Protein AF-A0A2V8HI02-F1 (afdb_monomer)

Secondary structure (DSSP, 8-state):
--BEEEEEEPSS-BTTSEEEEEEEEPSP--EEEEE-SSS-EEEEE-SSSSEEEEEE-SS-EEEEEEEEEESS-B-EEEEEEEEBPSSSTTTGGGTTT-SS----PPPEEEEEEE--STT-EEEEEEE---SS--EEEEEEEBTTS-EEEEEPEEEEE-SSEEEEE--TT--SB-SEEEEEEEE-TT-PBPPPEEEEE-PPEEEEEPPGGG-EEEE----SSEEEETTEE-TT-------TT----------SSSEEEEEEE-TT--S-EEEEEEEE-----TT-EEEEEEEEEEEEEB-EEEEEE---TT-SS-EEEEEEEE-TTEEEEEEEEEEEEEETT----

Foldseek 3Di:
DFEFDEKDWDPDAAAQDKIKIWIATHDDFQWKWKDFQQPDIDIDGDRDPRDIDIDHHNDFAKGKMKIATDDPYGYIYIDIHGYHYPDDPVVVCVVPVPPDDPPLPFWAFPDKAWDQEAQIKIKTFTAQLDADDFWKWKQFAFLVRHTDTFIWDWPDDDRTMTITTGHNPDARGAFDWIWMWTQHPVRRIYDTDIDTHHFDKDKDWAALVQKPDKDWDDFALFKDKRPDGDPVSVPPVPPVPDDDDRPHPHAPANIKMKGDHEQPDDFKTKDKMKIWHHQFDQFKWFADKAWDDWDKDQKDKDDQPWDDGRHRITMGMIIIMAGYGIMIITHMTGMMMGGHNHDRD

Solvent-accessible surface area (backbone atoms only — not comparable to full-atom values): 18293 Å² total; per-residue (Å²): 126,28,27,35,69,41,41,48,64,50,78,85,38,36,26,77,38,77,28,46,37,38,40,34,45,42,65,58,30,45,26,39,37,37,33,62,51,74,89,50,71,51,75,43,82,40,84,49,51,69,39,74,48,76,48,63,45,88,61,56,46,82,26,56,31,38,39,33,35,29,85,71,17,36,47,66,20,64,38,79,46,67,29,36,74,52,88,51,82,70,60,59,44,74,80,41,90,49,81,61,82,78,70,81,58,66,24,37,69,75,48,74,56,62,48,48,29,58,58,22,50,29,37,43,31,37,40,57,45,44,75,59,75,53,50,41,35,32,56,40,46,32,74,90,64,48,82,42,76,41,66,40,47,73,82,42,71,40,41,41,40,33,34,35,31,35,52,73,80,69,56,26,29,50,68,38,83,32,33,40,33,44,33,28,76,84,67,47,54,26,54,75,41,82,43,68,37,45,49,44,72,38,77,49,67,50,57,41,90,56,43,44,78,66,44,67,38,73,58,50,65,43,44,36,34,57,90,49,62,60,77,82,60,69,57,69,74,78,50,97,83,59,88,74,74,81,80,78,64,78,58,86,33,29,46,28,38,40,39,30,23,49,76,82,46,88,63,71,29,58,44,51,31,35,42,27,48,53,70,40,28,76,74,22,21,34,58,49,78,42,81,75,47,79,48,63,43,84,28,48,78,52,66,74,38,64,79,55,74,69,30,41,54,47,50,36,33,37,36,43,33,23,29,53,58,14,30,31,38,38,26,27,33,41,28,32,33,25,26,26,77,47,64,48,107

Nearest PDB structures (foldseek):
  8cka-assembly1_A  TM=2.546E-01  e=2.990E-05  Deinococcus radiodurans R1 = ATCC 13939 = DSM 20539
  3wdh-assembly1_A  TM=2.590E-01  e=3.925E-02  Anoxybacillus sp. LM18-11
  3wdi-assembly1_A  TM=2.485E-01  e=4.123E-02  Anoxybacillus sp. LM18-11
  8vvo-assembly1_I  TM=3.145E-01  e=1.059E+00  Homo sapiens
  8vvm-assembly1_I  TM=2.715E-01  e=2.108E+00  Homo sapiens

Structure (mmCIF, N/CA/C/O backbone):
data_AF-A0A2V8HI02-F1
#
_entry.id   AF-A0A2V8HI02-F1
#
loop_
_atom_site.group_PDB
_atom_site.id
_atom_site.type_symbol
_atom_site.label_atom_id
_atom_site.label_alt_id
_atom_site.label_comp_id
_atom_site.label_asym_id
_atom_site.label_entity_id
_atom_site.label_seq_id
_atom_site.pdbx_PDB_ins_code
_atom_site.Cartn_x
_atom_site.Cartn_y
_atom_site.Cartn_z
_atom_site.occupancy
_atom_site.B_iso_or_equiv
_atom_site.auth_seq_id
_atom_site.auth_comp_id
_atom_site.auth_asym_id
_atom_site.auth_atom_id
_atom_site.pdbx_PDB_model_num
ATOM 1 N N . MET A 1 1 ? -27.429 19.431 76.995 1.00 62.25 1 MET A N 1
ATOM 2 C CA . MET A 1 1 ? -28.331 20.543 76.621 1.00 62.25 1 MET A CA 1
ATOM 3 C C . MET A 1 1 ? -29.191 20.014 75.466 1.00 62.25 1 MET A C 1
ATOM 5 O O . MET A 1 1 ? -29.088 18.817 75.202 1.00 62.25 1 MET A O 1
ATOM 9 N N . PRO A 1 2 ? -30.114 20.761 74.834 1.00 74.62 2 PRO A N 1
ATOM 10 C CA . PRO A 1 2 ? -30.686 20.311 73.567 1.00 74.62 2 PRO A CA 1
ATOM 11 C C . PRO A 1 2 ? -29.555 20.235 72.542 1.00 74.62 2 PRO A C 1
ATOM 13 O O . PRO A 1 2 ? -28.988 21.261 72.178 1.00 74.62 2 PRO A O 1
ATOM 16 N N . ASP A 1 3 ? -29.174 19.026 72.144 1.00 90.69 3 ASP A N 1
ATOM 17 C CA . ASP A 1 3 ? -27.967 18.808 71.353 1.00 90.69 3 ASP A CA 1
ATOM 18 C C . ASP A 1 3 ? -28.282 17.928 70.139 1.00 90.69 3 ASP A C 1
ATOM 20 O O . ASP A 1 3 ? -29.047 16.964 70.241 1.00 90.69 3 ASP A O 1
ATOM 24 N N . VAL A 1 4 ? -27.687 18.253 68.989 1.00 95.38 4 VAL A N 1
ATOM 25 C CA . VAL A 1 4 ? -27.593 17.351 67.835 1.00 95.38 4 VAL A CA 1
ATOM 26 C C . VAL A 1 4 ? -26.639 16.219 68.205 1.00 95.38 4 VAL A C 1
ATOM 28 O O . VAL A 1 4 ? -25.479 16.466 68.536 1.00 95.38 4 VAL A O 1
ATOM 31 N N . THR A 1 5 ? -27.124 14.979 68.151 1.00 96.81 5 THR A N 1
ATOM 32 C CA . THR A 1 5 ? -26.379 13.790 68.596 1.00 96.81 5 THR A CA 1
ATOM 33 C C . THR A 1 5 ? -25.994 12.850 67.462 1.00 96.81 5 THR A C 1
ATOM 35 O O . THR A 1 5 ? -24.998 12.143 67.592 1.00 96.81 5 THR A O 1
ATOM 38 N N . ALA A 1 6 ? -26.736 12.831 66.349 1.00 96.19 6 ALA A N 1
ATOM 39 C CA . ALA A 1 6 ? -26.364 12.030 65.185 1.00 96.19 6 ALA A CA 1
ATOM 40 C C . ALA A 1 6 ? -26.877 12.617 63.864 1.00 96.19 6 ALA A C 1
ATOM 42 O O . ALA A 1 6 ? -27.861 13.357 63.819 1.00 96.19 6 ALA A O 1
ATOM 43 N N . ILE A 1 7 ? -26.210 12.232 62.777 1.00 97.88 7 ILE A N 1
ATOM 44 C CA . ILE A 1 7 ? -26.661 12.401 61.395 1.00 97.88 7 ILE A CA 1
ATOM 45 C C . ILE A 1 7 ? -26.549 11.048 60.686 1.00 97.88 7 ILE A C 1
ATOM 47 O O . ILE A 1 7 ? -25.581 10.312 60.873 1.00 97.88 7 ILE A O 1
ATOM 51 N N . SER A 1 8 ? -27.552 10.705 59.886 1.00 96.44 8 SER A N 1
ATOM 52 C CA . SER A 1 8 ? -27.613 9.463 59.112 1.00 96.44 8 SER A CA 1
ATOM 53 C C . SER A 1 8 ? -28.166 9.727 57.714 1.00 96.44 8 SER A C 1
ATOM 55 O O . SER A 1 8 ? -28.813 10.748 57.486 1.00 96.44 8 SER A O 1
ATOM 57 N N . VAL A 1 9 ? -27.899 8.818 56.777 1.00 96.81 9 VAL A N 1
ATOM 58 C CA . VAL A 1 9 ? -28.391 8.891 55.395 1.00 96.81 9 VAL A CA 1
ATOM 59 C C . VAL A 1 9 ? -29.040 7.563 55.035 1.00 96.81 9 VAL A C 1
ATOM 61 O O . VAL A 1 9 ? -28.484 6.510 55.349 1.00 96.81 9 VAL A O 1
ATOM 64 N N . SER A 1 10 ? -30.196 7.594 54.373 1.00 92.69 10 SER A N 1
ATOM 65 C CA . SER A 1 10 ? -30.827 6.392 53.829 1.00 92.69 10 SER A CA 1
ATOM 66 C C . SER A 1 10 ? -29.905 5.746 52.796 1.00 92.69 10 SER A C 1
ATOM 68 O O . SER A 1 10 ? -29.517 6.395 51.826 1.00 92.69 10 SER A O 1
ATOM 70 N N . THR A 1 11 ? -29.565 4.476 52.980 1.00 84.25 11 THR A N 1
ATOM 71 C CA . THR A 1 11 ? -28.753 3.707 52.032 1.00 84.25 11 THR A CA 1
ATOM 72 C C . THR A 1 11 ? -29.633 2.745 51.221 1.00 84.25 11 THR A C 1
ATOM 74 O O . THR A 1 11 ? -30.643 2.269 51.743 1.00 84.25 11 THR A O 1
ATOM 77 N N . PRO A 1 12 ? -29.279 2.434 49.957 1.00 87.38 12 PRO A N 1
ATOM 78 C CA . PRO A 1 12 ? -28.108 2.904 49.206 1.00 87.38 12 PRO A CA 1
ATOM 79 C C . PRO A 1 12 ? -28.250 4.346 48.684 1.00 87.38 12 PRO A C 1
ATOM 81 O O . PRO A 1 12 ? -29.349 4.805 48.396 1.00 87.38 12 PRO A O 1
ATOM 84 N N . VAL A 1 13 ? -27.119 5.042 48.510 1.00 91.00 13 VAL A N 1
ATOM 85 C CA . VAL A 1 13 ? -27.063 6.383 47.897 1.00 91.00 13 VAL A CA 1
ATOM 86 C C . VAL A 1 13 ? -26.420 6.284 46.522 1.00 91.00 13 VAL A C 1
ATOM 88 O O . VAL A 1 13 ? -25.329 5.730 46.387 1.00 91.00 13 VAL A O 1
ATOM 91 N N . THR A 1 14 ? -27.084 6.822 45.500 1.00 90.00 14 THR A N 1
ATOM 92 C CA . THR A 1 14 ? -26.621 6.776 44.105 1.00 90.00 14 THR A CA 1
ATOM 93 C C . THR A 1 14 ? -26.626 8.177 43.492 1.00 90.00 14 THR A C 1
ATOM 95 O O . THR A 1 14 ? -27.440 9.018 43.871 1.00 90.00 14 THR A O 1
ATOM 98 N N . VAL A 1 15 ? -25.696 8.450 42.573 1.00 88.69 15 VAL A N 1
ATOM 99 C CA . VAL A 1 15 ? -25.610 9.745 41.880 1.00 88.69 15 VAL A CA 1
ATOM 100 C C . VAL A 1 15 ? -26.927 10.045 41.166 1.00 88.69 15 VAL A C 1
ATOM 102 O O . VAL A 1 15 ? -27.493 9.172 40.508 1.00 88.69 15 VAL A O 1
ATOM 105 N N . ASN A 1 16 ? -27.378 11.296 41.267 1.00 87.50 16 ASN A N 1
ATOM 106 C CA . ASN A 1 16 ? -28.615 11.803 40.668 1.00 87.50 16 ASN A CA 1
ATOM 107 C C . ASN A 1 16 ? -29.905 11.122 41.169 1.00 87.50 16 ASN A C 1
ATOM 109 O O . ASN A 1 16 ? -30.940 11.233 40.515 1.00 87.50 16 ASN A O 1
ATOM 113 N N . GLN A 1 17 ? -29.866 10.447 42.323 1.00 89.00 17 GLN A N 1
ATOM 114 C CA . GLN A 1 17 ? -31.057 9.969 43.028 1.00 89.00 17 GLN A CA 1
ATOM 115 C C . GLN A 1 17 ? -31.154 10.620 44.414 1.00 89.00 17 GLN A C 1
ATOM 117 O O . GLN A 1 17 ? -30.132 10.753 45.096 1.00 89.00 17 GLN A O 1
ATOM 122 N N . PRO A 1 18 ? -32.359 11.020 44.853 1.00 93.75 18 PRO A N 1
ATOM 123 C CA . PRO A 1 18 ? -32.540 11.603 46.173 1.00 93.75 18 PRO A CA 1
ATOM 124 C C . PRO A 1 18 ? -32.327 10.548 47.266 1.00 93.75 18 PRO A C 1
ATOM 126 O O . PRO A 1 18 ? -32.878 9.451 47.189 1.00 93.75 18 PRO A O 1
ATOM 129 N N . ALA A 1 19 ? -31.578 10.897 48.312 1.00 95.62 19 ALA A N 1
ATOM 130 C CA . ALA A 1 19 ? -31.512 10.134 49.557 1.00 95.62 19 ALA A CA 1
ATOM 131 C C . ALA A 1 19 ? -31.911 11.013 50.747 1.00 95.62 19 ALA A C 1
ATOM 133 O O . ALA A 1 19 ? -31.675 12.223 50.755 1.00 95.62 19 ALA A O 1
ATOM 134 N N . THR A 1 20 ? -32.515 10.403 51.760 1.00 97.88 20 THR A N 1
ATOM 135 C CA . THR A 1 20 ? -32.986 11.096 52.957 1.00 97.88 20 THR A CA 1
ATOM 136 C C . THR A 1 20 ? -31.864 11.195 53.984 1.00 97.88 20 THR A C 1
ATOM 138 O O . THR A 1 20 ? -31.347 10.183 54.452 1.00 97.88 20 THR A O 1
ATOM 141 N N . VAL A 1 21 ? -31.505 12.420 54.356 1.00 97.94 21 VAL A N 1
ATOM 142 C CA . VAL A 1 21 ? -30.585 12.743 55.449 1.00 97.94 21 VAL A CA 1
ATOM 143 C C . VAL A 1 21 ? -31.401 13.046 56.697 1.00 97.94 21 VAL A C 1
ATOM 145 O O . VAL A 1 21 ? -32.255 13.928 56.665 1.00 97.94 21 VAL A O 1
ATOM 148 N N . THR A 1 22 ? -31.132 12.340 57.794 1.00 98.12 22 THR A N 1
ATOM 149 C CA . THR A 1 22 ? -31.847 12.484 59.068 1.00 98.12 22 THR A CA 1
ATOM 150 C C . THR A 1 22 ? -30.893 12.917 60.170 1.00 98.12 22 THR A C 1
ATOM 152 O O . THR A 1 22 ? -29.907 12.234 60.451 1.00 98.12 22 THR A O 1
ATOM 155 N N . VAL A 1 23 ? -31.222 14.029 60.820 1.00 98.00 23 VAL A N 1
ATOM 156 C CA . VAL A 1 23 ? -30.525 14.571 61.986 1.00 98.00 23 VAL A CA 1
ATOM 157 C C . VAL A 1 23 ? -31.335 14.245 63.234 1.00 98.00 23 VAL A C 1
ATOM 159 O O . VAL A 1 23 ? -32.531 14.530 63.298 1.00 98.00 23 VAL A O 1
ATOM 162 N N . THR A 1 24 ? -30.690 13.657 64.236 1.00 98.06 24 THR A N 1
ATOM 163 C CA . THR A 1 24 ? -31.306 13.296 65.518 1.00 98.06 24 THR A CA 1
ATOM 164 C C . THR A 1 24 ? -30.660 14.071 66.660 1.00 98.06 24 THR A C 1
ATOM 166 O O . THR A 1 24 ? -29.474 14.398 66.615 1.00 98.06 24 THR A O 1
ATOM 169 N N . GLY A 1 25 ? -31.431 14.336 67.708 1.00 95.75 25 GLY A N 1
ATOM 170 C CA . GLY A 1 25 ? -30.971 15.056 68.889 1.00 95.75 25 GLY A CA 1
ATOM 171 C C . GLY A 1 25 ? -32.104 15.292 69.878 1.00 95.75 25 GLY A C 1
ATOM 172 O O . GLY A 1 25 ? -33.172 14.691 69.757 1.00 95.75 25 GLY A O 1
ATOM 173 N N . ALA A 1 26 ? -31.869 16.168 70.850 1.00 95.00 26 ALA A N 1
ATOM 174 C CA . ALA A 1 26 ? -32.858 16.546 71.857 1.00 95.00 26 ALA A CA 1
ATOM 175 C C . ALA A 1 26 ? -33.508 17.902 71.531 1.00 95.00 26 ALA A C 1
ATOM 177 O O . ALA A 1 26 ? -32.838 18.837 71.100 1.00 95.00 26 ALA A O 1
ATOM 178 N N . ASN A 1 27 ? -34.817 18.011 71.770 1.00 91.31 27 ASN A N 1
ATOM 179 C CA . ASN A 1 27 ? -35.571 19.258 71.621 1.00 91.31 27 ASN A CA 1
ATOM 180 C C . ASN A 1 27 ? -35.448 20.153 72.868 1.00 91.31 27 ASN A C 1
ATOM 182 O O . ASN A 1 27 ? -35.259 19.629 73.968 1.00 91.31 27 ASN A O 1
ATOM 186 N N . PRO A 1 28 ? -35.618 21.484 72.734 1.00 93.50 28 PRO A N 1
ATOM 187 C CA . PRO A 1 28 ? -35.915 22.225 71.501 1.00 93.50 28 PRO A CA 1
ATOM 188 C C . PRO A 1 28 ? -34.662 22.559 70.672 1.00 93.50 28 PRO A C 1
ATOM 190 O O . PRO A 1 28 ? -33.613 22.865 71.226 1.00 93.50 28 PRO A O 1
ATOM 193 N N . CYS A 1 29 ? -34.787 22.550 69.344 1.00 94.62 29 CYS A N 1
ATOM 194 C CA . CYS A 1 29 ? -33.726 22.949 68.417 1.00 94.62 29 CYS A CA 1
ATOM 195 C C . CYS A 1 29 ? -34.341 23.809 67.310 1.00 94.62 29 CYS A C 1
ATOM 197 O O . CYS A 1 29 ? -35.325 23.393 66.707 1.00 94.62 29 CYS A O 1
ATOM 199 N N . GLY A 1 30 ? -33.821 25.022 67.109 1.00 95.25 30 GLY A N 1
ATOM 200 C CA . GLY A 1 30 ? -34.422 26.025 66.222 1.00 95.25 30 GLY A CA 1
ATOM 201 C C . GLY A 1 30 ? -33.892 25.992 64.789 1.00 95.25 30 GLY A C 1
ATOM 202 O O . GLY A 1 30 ? -34.585 26.412 63.861 1.00 95.25 30 GLY A O 1
ATOM 203 N N . ALA A 1 31 ? -32.670 25.499 64.586 1.00 97.25 31 ALA A N 1
ATOM 204 C CA . ALA A 1 31 ? -32.093 25.319 63.261 1.00 97.25 31 ALA A CA 1
ATOM 205 C C . ALA A 1 31 ? -30.982 24.263 63.264 1.00 97.25 31 ALA A C 1
ATOM 207 O O . ALA A 1 31 ? -30.325 24.031 64.278 1.00 97.25 31 ALA A O 1
ATOM 208 N N . VAL A 1 32 ? -30.731 23.665 62.100 1.00 98.06 32 VAL A N 1
ATOM 209 C CA . VAL A 1 32 ? -29.576 22.790 61.862 1.00 98.06 32 VAL A CA 1
ATOM 210 C C . VAL A 1 32 ? -28.885 23.209 60.571 1.00 98.06 32 VAL A C 1
ATOM 212 O O . VAL A 1 32 ? -29.536 23.377 59.541 1.00 98.06 32 VAL A O 1
ATOM 215 N N . ARG A 1 33 ? -27.559 23.352 60.612 1.00 98.25 33 ARG A N 1
ATOM 216 C CA . ARG A 1 33 ? -26.710 23.542 59.428 1.00 98.25 33 ARG A CA 1
ATOM 217 C C . ARG A 1 33 ? -26.114 22.205 59.008 1.00 98.25 33 ARG A C 1
ATOM 219 O O . ARG A 1 33 ? -25.420 21.584 59.806 1.00 98.25 33 ARG A O 1
ATOM 226 N N . ILE A 1 34 ? -26.374 21.778 57.775 1.00 98.44 34 ILE A N 1
ATOM 227 C CA . ILE A 1 34 ? -25.887 20.517 57.206 1.00 98.44 34 ILE A CA 1
ATOM 228 C C . ILE A 1 34 ? -24.907 20.825 56.073 1.00 98.44 34 ILE A C 1
ATOM 230 O O . ILE A 1 34 ? -25.261 21.521 55.124 1.00 98.44 34 ILE A O 1
ATOM 234 N N . ASP A 1 35 ? -23.687 20.306 56.180 1.00 98.19 35 ASP A N 1
ATOM 235 C CA . ASP A 1 35 ? -22.726 20.171 55.082 1.00 98.19 35 ASP A CA 1
ATOM 236 C C . ASP A 1 35 ? -22.877 18.770 54.480 1.00 98.19 35 ASP A C 1
ATOM 238 O O . ASP A 1 35 ? -22.752 17.774 55.200 1.00 98.19 35 ASP A O 1
ATOM 242 N N . PHE A 1 36 ? -23.185 18.689 53.183 1.00 97.88 36 PHE A N 1
ATOM 243 C CA . PHE A 1 36 ? -23.439 17.426 52.483 1.00 97.88 36 PHE A CA 1
ATOM 244 C C . PHE A 1 36 ? -22.170 16.766 51.910 1.00 97.88 36 PHE A C 1
ATOM 246 O O . PHE A 1 36 ? -22.246 15.685 51.313 1.00 97.88 36 PHE A O 1
ATOM 253 N N . GLY A 1 37 ? -20.997 17.388 52.087 1.00 96.31 37 GLY A N 1
ATOM 254 C CA . GLY A 1 37 ? -19.707 16.874 51.620 1.00 96.31 37 GLY A CA 1
ATOM 255 C C . GLY A 1 37 ? -19.473 17.020 50.111 1.00 96.31 37 GLY A C 1
ATOM 256 O O . GLY A 1 37 ? -18.524 16.449 49.571 1.00 96.31 37 GLY A O 1
ATOM 257 N N . ASP A 1 38 ? -20.332 17.761 49.409 1.00 96.00 38 ASP A N 1
ATOM 258 C CA . ASP A 1 38 ? -20.294 18.008 47.960 1.00 96.00 38 ASP A CA 1
ATOM 259 C C . ASP A 1 38 ? -20.294 19.505 47.611 1.00 96.00 38 ASP A C 1
ATOM 261 O O . ASP A 1 38 ? -20.781 19.911 46.557 1.00 96.00 38 ASP A O 1
ATOM 265 N N . ALA A 1 39 ? -19.713 20.312 48.503 1.00 94.81 39 ALA A N 1
ATOM 266 C CA . ALA A 1 39 ? -19.700 21.775 48.472 1.00 94.81 39 ALA A CA 1
ATOM 267 C C . ALA A 1 39 ? -21.070 22.443 48.696 1.00 94.81 39 ALA A C 1
ATOM 269 O O . ALA A 1 39 ? -21.141 23.674 48.696 1.00 94.81 39 ALA A O 1
ATOM 270 N N . GLN A 1 40 ? -22.139 21.679 48.952 1.00 94.69 40 GLN A N 1
ATOM 271 C CA . GLN A 1 40 ? -23.402 22.240 49.425 1.00 94.69 40 GLN A CA 1
ATOM 272 C C . GLN A 1 40 ? -23.466 22.259 50.952 1.00 94.69 40 GLN A C 1
ATOM 274 O O . GLN A 1 40 ? -23.341 21.230 51.617 1.00 94.69 40 GLN A O 1
ATOM 279 N N . VAL A 1 41 ? -23.719 23.449 51.501 1.00 97.88 41 VAL A N 1
ATOM 280 C CA . VAL A 1 41 ? -23.940 23.656 52.934 1.00 97.88 41 VAL A CA 1
ATOM 281 C C . VAL A 1 41 ? -25.191 24.497 53.132 1.00 97.88 41 VAL A C 1
ATOM 283 O O . VAL A 1 41 ? -25.259 25.627 52.650 1.00 97.88 41 VAL A O 1
ATOM 286 N N . ILE A 1 42 ? -26.185 23.951 53.832 1.00 97.88 42 ILE A N 1
ATOM 287 C CA . ILE A 1 42 ? -27.524 24.543 53.938 1.00 97.88 42 ILE A CA 1
ATOM 288 C C . ILE A 1 42 ? -27.954 24.598 55.406 1.00 97.88 42 ILE A C 1
ATOM 290 O O . ILE A 1 42 ? -27.772 23.636 56.151 1.00 97.88 42 ILE A O 1
ATOM 294 N N . THR A 1 43 ? -28.542 25.721 55.825 1.00 98.06 43 THR A N 1
ATOM 295 C CA . THR A 1 43 ? -29.154 25.876 57.152 1.00 98.06 43 THR A CA 1
ATOM 296 C C . THR A 1 43 ? -30.666 25.753 57.043 1.00 98.06 43 THR A C 1
ATOM 298 O O . THR A 1 43 ? -31.302 26.529 56.332 1.00 98.06 43 THR A O 1
ATOM 301 N N . PHE A 1 44 ? -31.239 24.806 57.778 1.00 97.62 44 PHE A N 1
ATOM 302 C CA . PHE A 1 44 ? -32.674 24.562 57.825 1.00 97.62 44 PHE A CA 1
ATOM 303 C C . PHE A 1 44 ? -33.254 25.089 59.139 1.00 97.62 44 PHE A C 1
ATOM 305 O O . PHE A 1 44 ? -32.780 24.679 60.203 1.00 97.62 44 PHE A O 1
ATOM 312 N N . PRO A 1 45 ? -34.275 25.964 59.106 1.00 97.19 45 PRO A N 1
ATOM 313 C CA . PRO A 1 45 ? -35.086 26.225 60.286 1.00 97.19 45 PRO A CA 1
ATOM 314 C C . PRO A 1 45 ? -35.915 24.975 60.598 1.00 97.19 45 PRO A C 1
ATOM 316 O O . PRO A 1 45 ? -36.551 24.410 59.706 1.00 97.19 45 PRO A O 1
ATOM 319 N N . ILE A 1 46 ? -35.905 24.537 61.855 1.00 96.62 46 ILE A N 1
ATOM 320 C CA . ILE A 1 46 ? -36.626 23.336 62.290 1.00 96.62 46 ILE A CA 1
ATOM 321 C C . ILE A 1 46 ? -37.418 23.632 63.563 1.00 96.62 46 ILE A C 1
ATOM 323 O O . ILE A 1 46 ? -37.064 24.513 64.339 1.00 96.62 46 ILE A O 1
ATOM 327 N N . SER A 1 47 ? -38.513 22.905 63.769 1.00 93.88 47 SER A N 1
ATOM 328 C CA . SER A 1 47 ? -39.337 23.008 64.981 1.00 93.88 47 SER A CA 1
ATOM 329 C C . SER A 1 47 ? -39.137 21.834 65.939 1.00 93.88 47 SER A C 1
ATOM 331 O O . SER A 1 47 ? -39.515 21.927 67.106 1.00 93.88 47 SER A O 1
ATOM 333 N N . GLN A 1 48 ? -38.553 20.734 65.455 1.00 94.94 48 GLN A N 1
ATOM 334 C CA . GLN A 1 48 ? -38.284 19.531 66.234 1.00 94.94 48 GLN A CA 1
ATOM 335 C C . GLN A 1 48 ? -37.209 18.651 65.583 1.00 94.94 48 GLN A C 1
ATOM 337 O O . GLN A 1 48 ? -37.065 18.621 64.361 1.00 94.94 48 GLN A O 1
ATOM 342 N N . LEU A 1 49 ? -36.501 17.897 66.421 1.00 95.06 49 LEU A N 1
ATOM 343 C CA . LEU A 1 49 ? -35.712 16.723 66.072 1.00 95.06 49 LEU A CA 1
ATOM 344 C C . LEU A 1 49 ? -36.496 15.443 66.435 1.00 95.06 49 LEU A C 1
ATOM 346 O O . LEU A 1 49 ? -37.200 15.444 67.452 1.00 95.06 49 LEU A O 1
ATOM 350 N N . PRO A 1 50 ? -36.365 14.354 65.652 1.00 97.00 50 PRO A N 1
ATOM 351 C CA . PRO A 1 50 ? -35.526 14.234 64.457 1.00 97.00 50 PRO A CA 1
ATOM 352 C C . PRO A 1 50 ? -36.051 15.045 63.260 1.00 97.00 50 PRO A C 1
ATOM 354 O O . PRO A 1 50 ? -37.256 15.182 63.069 1.00 97.00 50 PRO A O 1
ATOM 357 N N . PHE A 1 51 ? -35.126 15.574 62.459 1.00 97.50 51 PHE A N 1
ATOM 358 C CA . PHE A 1 51 ? -35.401 16.327 61.233 1.00 97.50 51 PHE A CA 1
ATOM 359 C C . PHE A 1 51 ? -34.839 15.574 60.027 1.00 97.50 51 PHE A C 1
ATOM 361 O O . PHE A 1 51 ? -33.706 15.097 60.086 1.00 97.50 51 PHE A O 1
ATOM 368 N N . SER A 1 52 ? -35.597 15.507 58.932 1.00 97.56 52 SER A N 1
ATOM 369 C CA . SER A 1 52 ? -35.184 14.822 57.705 1.00 97.56 52 SER A CA 1
ATOM 370 C C . SER A 1 52 ? -35.306 15.723 56.480 1.00 97.56 52 SER A C 1
ATOM 372 O O . SER A 1 52 ? -36.280 16.460 56.337 1.00 97.56 52 SER A O 1
ATOM 374 N N . VAL A 1 53 ? -34.339 15.623 55.569 1.00 98.00 53 VAL A N 1
ATOM 375 C CA . VAL A 1 53 ? -34.314 16.343 54.289 1.00 98.00 53 VAL A CA 1
ATOM 376 C C . VAL A 1 53 ? -33.815 15.428 53.175 1.00 98.00 53 VAL A C 1
ATOM 378 O O . VAL A 1 53 ? -32.940 14.595 53.398 1.00 98.00 53 VAL A O 1
ATOM 381 N N . ASN A 1 54 ? -34.360 15.568 51.967 1.00 97.69 54 ASN A N 1
ATOM 382 C CA . ASN A 1 54 ? -33.847 14.857 50.798 1.00 97.69 54 ASN A CA 1
ATOM 383 C C . ASN A 1 54 ? -32.699 15.642 50.159 1.00 97.69 54 ASN A C 1
ATOM 385 O O . ASN A 1 54 ? -32.820 16.846 49.944 1.00 97.69 54 ASN A O 1
ATOM 389 N N . HIS A 1 55 ? -31.623 14.944 49.804 1.00 97.50 55 HIS A N 1
ATOM 390 C CA . HIS A 1 55 ? -30.469 15.500 49.101 1.00 97.50 55 HIS A CA 1
ATOM 391 C C . HIS A 1 55 ? -30.076 14.617 47.918 1.00 97.50 55 HIS A C 1
ATOM 393 O O . HIS A 1 55 ? -30.234 13.399 47.974 1.00 97.50 55 HIS A O 1
ATOM 399 N N . THR A 1 56 ? -29.575 15.224 46.842 1.00 95.94 56 THR A N 1
ATOM 400 C CA . THR A 1 56 ? -29.133 14.510 45.635 1.00 95.94 56 THR A CA 1
ATOM 401 C C . THR A 1 56 ? -27.688 14.873 45.325 1.00 95.94 56 THR A C 1
ATOM 403 O O . THR A 1 56 ? -27.388 16.027 45.034 1.00 95.94 56 THR A O 1
ATOM 406 N N . TRP A 1 57 ? -26.799 13.879 45.331 1.00 94.81 57 TRP A N 1
ATOM 407 C CA . TRP A 1 57 ? -25.390 14.075 44.986 1.00 94.81 57 TRP A CA 1
ATOM 408 C C . TRP A 1 57 ? -25.175 13.960 43.475 1.00 94.81 57 TRP A C 1
ATOM 410 O O . TRP A 1 57 ? -25.579 12.976 42.854 1.00 94.81 57 TRP A O 1
ATOM 420 N N . ALA A 1 58 ? -24.469 14.932 42.894 1.00 90.94 58 ALA A N 1
ATOM 421 C CA . ALA A 1 58 ? -24.120 14.937 41.469 1.00 90.94 58 ALA A CA 1
ATOM 422 C C . ALA A 1 58 ? -22.852 14.124 41.138 1.00 90.94 58 ALA A C 1
ATOM 424 O O . ALA A 1 58 ? -22.596 13.811 39.977 1.00 90.94 58 ALA A O 1
ATOM 425 N N . THR A 1 59 ? -22.032 13.788 42.141 1.00 88.75 59 THR A N 1
ATOM 426 C CA . THR A 1 59 ? -20.759 13.070 41.960 1.00 88.75 59 THR A CA 1
ATOM 427 C C . THR A 1 59 ? -20.654 11.870 42.891 1.00 88.75 59 THR A C 1
ATOM 429 O O . THR A 1 59 ? -21.079 11.929 44.045 1.00 88.75 59 THR A O 1
ATOM 432 N N . ALA A 1 60 ? -20.073 10.782 42.381 1.00 89.19 60 ALA A N 1
ATOM 433 C CA . ALA A 1 60 ? -19.823 9.569 43.151 1.00 89.19 60 ALA A CA 1
ATOM 434 C C . ALA A 1 60 ? -18.655 9.752 44.137 1.00 89.19 60 ALA A C 1
ATOM 436 O O . ALA A 1 60 ? -17.895 10.723 44.060 1.00 89.19 60 ALA A O 1
ATOM 437 N N . GLY A 1 61 ? -18.496 8.783 45.036 1.00 88.81 61 GLY A N 1
ATOM 438 C CA . GLY A 1 61 ? -17.384 8.690 45.976 1.00 88.81 61 GLY A CA 1
ATOM 439 C C . GLY A 1 61 ? -17.790 8.885 47.433 1.00 88.81 61 GLY A C 1
ATOM 440 O O . GLY A 1 61 ? -18.964 9.041 47.775 1.00 88.81 61 GLY A O 1
ATOM 441 N N . VAL A 1 62 ? -16.780 8.863 48.299 1.00 92.69 62 VAL A N 1
ATOM 442 C CA . VAL A 1 62 ? -16.939 9.022 49.746 1.00 92.69 62 VAL A CA 1
ATOM 443 C C . VAL A 1 62 ? -17.199 10.492 50.072 1.00 92.69 62 VAL A C 1
ATOM 445 O O . VAL A 1 62 ? -16.417 11.361 49.687 1.00 92.69 62 VAL A O 1
ATOM 448 N N . LYS A 1 63 ? -18.298 10.766 50.778 1.00 95.81 63 LYS A N 1
ATOM 449 C CA . LYS A 1 63 ? -18.698 12.098 51.245 1.00 95.81 63 LYS A CA 1
ATOM 450 C C . LYS A 1 63 ? -18.814 12.080 52.766 1.00 95.81 63 LYS A C 1
ATOM 452 O O . LYS A 1 63 ? -19.385 11.147 53.332 1.00 95.81 63 LYS A O 1
ATOM 457 N N . THR A 1 64 ? -18.299 13.116 53.416 1.00 97.56 64 THR A N 1
ATOM 458 C CA . THR A 1 64 ? -18.456 13.317 54.861 1.00 97.56 64 THR A CA 1
ATOM 459 C C . THR A 1 64 ? -19.553 14.341 55.084 1.00 97.56 64 THR A C 1
ATOM 461 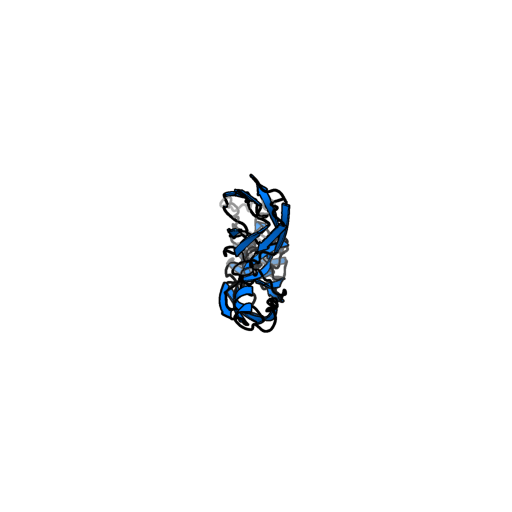O O . THR A 1 64 ? -19.391 15.500 54.717 1.00 97.56 64 THR A O 1
ATOM 464 N N . LEU A 1 65 ? -20.659 13.913 55.684 1.00 97.88 65 LEU A N 1
ATOM 465 C CA . LEU A 1 65 ? -21.745 14.801 56.072 1.00 97.88 65 LEU A CA 1
ATOM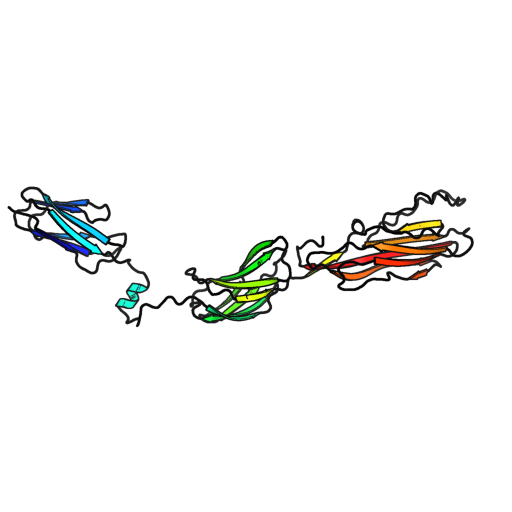 466 C C . LEU A 1 65 ? -21.503 15.302 57.485 1.00 97.88 65 LEU A C 1
ATOM 468 O O . LEU A 1 65 ? -21.107 14.521 58.350 1.00 97.88 65 LEU A O 1
ATOM 472 N N . THR A 1 66 ? -21.800 16.575 57.732 1.00 98.06 66 THR A N 1
ATOM 473 C CA . THR A 1 66 ? -21.707 17.176 59.067 1.00 98.06 66 THR A CA 1
ATOM 474 C C . THR A 1 66 ? -22.951 17.999 59.371 1.00 98.06 66 THR A C 1
ATOM 476 O O . THR A 1 66 ? -23.291 18.903 58.615 1.00 98.06 66 THR A O 1
ATOM 479 N N . ALA A 1 67 ? -23.614 17.710 60.489 1.00 98.06 67 ALA A N 1
ATOM 480 C CA . ALA A 1 67 ? -24.713 18.497 61.035 1.00 98.06 67 ALA A CA 1
ATOM 481 C C . ALA A 1 67 ? -24.250 19.284 62.265 1.00 98.06 67 ALA A C 1
ATOM 483 O O . ALA A 1 67 ? -23.638 18.718 63.170 1.00 98.06 67 ALA A O 1
ATOM 484 N N . LEU A 1 68 ? -24.587 20.571 62.315 1.00 97.88 68 LEU A N 1
ATOM 485 C CA . LEU A 1 68 ? -24.331 21.485 63.427 1.00 97.88 68 LEU A CA 1
ATOM 486 C C . LEU A 1 68 ? -25.663 22.043 63.945 1.00 97.88 68 LEU A C 1
ATOM 488 O O . LEU A 1 68 ? -26.414 22.650 63.177 1.00 97.88 68 LEU A O 1
ATOM 492 N N . GLY A 1 69 ? -25.943 21.857 65.238 1.00 96.75 69 GLY A N 1
ATOM 493 C CA . GLY A 1 69 ? -27.082 22.492 65.908 1.00 96.75 69 GLY A CA 1
ATOM 494 C C . GLY A 1 69 ? -26.907 24.011 65.992 1.00 96.75 69 GLY A C 1
ATOM 495 O O . GLY A 1 69 ? -25.803 24.497 66.240 1.00 96.75 69 GLY A O 1
ATOM 496 N N . MET A 1 70 ? -27.980 24.766 65.750 1.00 94.62 70 MET A N 1
ATOM 497 C CA . MET A 1 70 ? -27.989 26.231 65.780 1.00 94.62 70 MET A CA 1
ATOM 498 C C . MET A 1 70 ? -29.242 26.786 66.481 1.00 94.62 70 MET A C 1
ATOM 500 O O . MET A 1 70 ? -30.284 26.137 66.582 1.00 94.62 70 MET A O 1
ATOM 504 N N . GLY A 1 71 ? -29.163 28.039 66.937 1.00 89.62 71 GLY A N 1
ATOM 505 C CA . GLY A 1 71 ? -30.247 28.709 67.658 1.00 89.62 71 GLY A CA 1
ATOM 506 C C . GLY A 1 71 ? -30.192 28.407 69.154 1.00 89.62 71 GLY A C 1
ATOM 507 O O . GLY A 1 71 ? -29.326 28.927 69.849 1.00 89.62 71 GLY A O 1
ATOM 508 N N . ASN A 1 72 ? -31.119 27.586 69.649 1.00 92.88 72 ASN A N 1
ATOM 509 C CA . ASN A 1 72 ? -31.223 27.180 71.059 1.00 92.88 72 ASN A CA 1
ATOM 510 C C . ASN A 1 72 ? -30.727 25.747 71.342 1.00 92.88 72 ASN A C 1
ATOM 512 O O . ASN A 1 72 ? -30.900 25.256 72.457 1.00 92.88 72 ASN A O 1
ATOM 516 N N . CYS A 1 73 ? -30.118 25.097 70.351 1.00 93.56 73 CYS A N 1
ATOM 517 C CA . CYS A 1 73 ? -29.452 23.804 70.473 1.00 93.56 73 CYS A CA 1
ATOM 518 C C . CYS A 1 73 ? -27.979 23.918 70.058 1.00 93.56 73 CYS A C 1
ATOM 520 O O . CYS A 1 73 ? -27.610 24.818 69.299 1.00 93.56 73 CYS A O 1
ATOM 522 N N . ALA A 1 74 ? -27.147 23.000 70.546 1.00 94.81 74 ALA A N 1
ATOM 523 C CA . ALA A 1 74 ? -25.735 22.890 70.185 1.00 94.81 74 ALA A CA 1
ATOM 524 C C . ALA A 1 74 ? -25.422 21.484 69.634 1.00 94.81 74 ALA A C 1
ATOM 526 O O . ALA A 1 74 ? -26.319 20.742 69.235 1.00 94.81 74 ALA A O 1
ATOM 527 N N . GLY A 1 75 ? -24.141 21.121 69.571 1.00 95.94 75 GLY A N 1
ATOM 528 C CA . GLY A 1 75 ? -23.690 19.798 69.136 1.00 95.94 75 GLY A CA 1
ATOM 529 C C . GLY A 1 75 ? -23.329 19.718 67.653 1.00 95.94 75 GLY A C 1
ATOM 530 O O . GLY A 1 75 ? -23.833 20.459 66.807 1.00 95.94 75 GLY A O 1
ATOM 531 N N . THR A 1 76 ? -22.406 18.813 67.346 1.00 97.00 76 THR A N 1
ATOM 532 C CA . THR A 1 76 ? -21.955 18.511 65.986 1.00 97.00 76 THR A CA 1
ATOM 533 C C . THR A 1 76 ? -21.913 17.005 65.819 1.00 97.00 76 THR A C 1
ATOM 535 O O . THR A 1 76 ? -21.348 16.306 66.658 1.00 97.00 76 THR A O 1
ATOM 538 N N . ALA A 1 77 ? -22.496 16.510 64.734 1.00 97.56 77 ALA A N 1
ATOM 539 C CA . ALA A 1 77 ? -22.456 15.103 64.374 1.00 97.56 77 ALA A CA 1
ATOM 540 C C . ALA A 1 77 ? -22.001 14.958 62.926 1.00 97.56 77 ALA A C 1
ATOM 542 O O . ALA A 1 77 ? -22.409 15.743 62.069 1.00 97.56 77 ALA A O 1
ATOM 543 N N . SER A 1 78 ? -21.207 13.929 62.646 1.00 96.75 78 SER A N 1
ATOM 544 C CA . SER A 1 78 ? -20.758 13.622 61.290 1.00 96.75 78 SER A CA 1
ATOM 545 C C . SER A 1 78 ? -20.980 12.156 60.955 1.00 96.75 78 SER A C 1
ATOM 547 O O . SER A 1 78 ? -20.922 11.290 61.827 1.00 96.75 78 SER A O 1
ATOM 549 N N . THR A 1 79 ? -21.220 11.878 59.679 1.00 97.44 79 THR A N 1
ATOM 550 C CA . THR A 1 79 ? -21.288 10.518 59.141 1.00 97.44 79 THR A CA 1
ATOM 551 C C . THR A 1 79 ? -20.638 10.464 57.768 1.00 97.44 79 THR A C 1
ATOM 553 O O . THR A 1 79 ? -20.488 11.487 57.100 1.00 97.44 79 THR A O 1
ATOM 556 N N . VAL A 1 80 ? -20.239 9.271 57.344 1.00 94.38 80 VAL A N 1
ATOM 557 C CA . VAL A 1 80 ? -19.659 9.040 56.022 1.00 94.38 80 VAL A CA 1
ATOM 558 C C . VAL A 1 80 ? -20.671 8.290 55.172 1.00 94.38 80 VAL A C 1
ATOM 560 O O . VAL A 1 80 ? -21.214 7.271 55.593 1.00 94.38 80 VAL A O 1
ATOM 563 N N . VAL A 1 81 ? -20.893 8.772 53.953 1.00 94.06 81 VAL A N 1
ATOM 564 C CA . VAL A 1 81 ? -21.711 8.090 52.952 1.00 94.06 81 VAL A CA 1
ATOM 565 C C . VAL A 1 81 ? -20.878 7.801 51.712 1.00 94.06 81 VAL A C 1
ATOM 567 O O . VAL A 1 81 ? -20.075 8.623 51.275 1.00 94.06 81 VAL A O 1
ATOM 570 N N . ASN A 1 82 ? -21.058 6.614 51.137 1.00 92.25 82 ASN A N 1
ATOM 571 C CA . ASN A 1 82 ? -20.436 6.249 49.871 1.00 92.25 82 ASN A CA 1
ATOM 572 C C . ASN A 1 82 ? -21.468 6.363 48.742 1.00 92.25 82 ASN A C 1
ATOM 574 O O . ASN A 1 82 ? -22.322 5.484 48.591 1.00 92.25 82 ASN A O 1
ATOM 578 N N . VAL A 1 83 ? -21.395 7.447 47.966 1.00 91.81 83 VAL A N 1
ATOM 579 C CA . VAL A 1 83 ? -22.292 7.710 46.835 1.00 91.81 83 VAL A CA 1
ATOM 580 C C . VAL A 1 83 ? -21.859 6.851 45.651 1.00 91.81 83 VAL A C 1
ATOM 582 O O . VAL A 1 83 ? -20.778 7.042 45.092 1.00 91.81 83 VAL A O 1
ATOM 585 N N . GLN A 1 84 ? -22.705 5.909 45.246 1.00 87.00 84 GLN A N 1
ATOM 586 C CA . GLN A 1 84 ? -22.419 5.033 44.112 1.00 87.00 84 GLN A CA 1
ATOM 587 C C . GLN A 1 84 ? -22.660 5.764 42.780 1.00 87.00 84 GLN A C 1
ATOM 589 O O . GLN A 1 84 ? -23.596 6.561 42.691 1.00 87.00 84 GLN A O 1
ATOM 594 N N . PRO A 1 85 ? -21.876 5.501 41.722 1.00 81.31 85 PRO A N 1
ATOM 595 C CA . PRO A 1 85 ? -22.144 6.046 40.392 1.00 81.31 85 PRO A CA 1
ATOM 596 C C . PRO A 1 85 ? -23.532 5.611 39.889 1.00 81.31 85 PRO A C 1
ATOM 598 O O . PRO A 1 85 ? -23.890 4.439 39.970 1.00 81.31 85 PRO A O 1
ATOM 601 N N . GLY A 1 86 ? -24.320 6.560 39.383 1.00 67.12 86 GLY A N 1
ATOM 602 C CA . GLY A 1 86 ? -25.663 6.311 38.857 1.00 67.12 86 GLY A CA 1
ATOM 603 C C . GLY A 1 86 ? -25.609 5.823 37.409 1.00 67.12 86 GLY A C 1
ATOM 604 O O . GLY A 1 86 ? -24.926 6.425 36.584 1.00 67.12 86 GLY A O 1
ATOM 605 N N . GLY A 1 87 ? -26.326 4.741 37.090 1.00 59.88 87 GLY A N 1
ATOM 606 C CA . GLY A 1 87 ? -26.700 4.414 35.707 1.00 59.88 87 GLY A CA 1
ATOM 607 C C . GLY A 1 87 ? -25.600 3.931 34.749 1.00 59.88 87 GLY A C 1
ATOM 608 O O . GLY A 1 87 ? -25.760 4.064 33.539 1.00 59.88 87 GLY A O 1
ATOM 609 N N . GLY A 1 88 ? -24.512 3.334 35.238 1.00 50.44 88 GLY A N 1
ATOM 610 C CA . GLY A 1 88 ? -23.672 2.450 34.416 1.00 50.44 88 GLY A CA 1
ATOM 611 C C . GLY A 1 88 ? -24.234 1.024 34.408 1.00 50.44 88 GLY A C 1
ATOM 612 O O . GLY A 1 88 ? -24.929 0.639 35.345 1.00 50.44 88 GLY A O 1
ATOM 613 N N . LEU A 1 89 ? -23.897 0.213 33.398 1.00 52.59 89 LEU A N 1
ATOM 614 C CA . LEU A 1 89 ? -24.264 -1.215 33.250 1.00 52.59 89 LEU A CA 1
ATOM 615 C C . LEU A 1 89 ? -24.206 -2.066 34.544 1.00 52.59 89 LEU A C 1
ATOM 617 O O . LEU A 1 89 ? -24.875 -3.091 34.626 1.00 52.59 89 LEU A O 1
ATOM 621 N N . GLY A 1 90 ? -23.462 -1.641 35.570 1.00 48.44 90 GLY A N 1
ATOM 622 C CA . GLY A 1 90 ? -23.430 -2.273 36.891 1.00 48.44 90 GLY A CA 1
ATOM 623 C C . GLY A 1 90 ? -24.759 -2.275 37.662 1.00 48.44 90 GLY A C 1
ATOM 624 O O . GLY A 1 90 ? -24.952 -3.158 38.488 1.00 48.44 90 GLY A O 1
ATOM 625 N N . GLN A 1 91 ? -25.699 -1.360 37.389 1.00 51.69 91 GLN A N 1
ATOM 626 C CA . GLN A 1 91 ? -26.973 -1.294 38.128 1.00 51.69 91 GLN A CA 1
ATOM 627 C C . GLN A 1 91 ? -28.042 -2.257 37.576 1.00 51.69 91 GLN A C 1
ATOM 629 O O . GLN A 1 91 ? -28.909 -2.710 38.320 1.00 51.69 91 GLN A O 1
ATOM 634 N N . LEU A 1 92 ? -27.937 -2.659 36.302 1.00 52.22 92 LEU A N 1
ATOM 635 C CA . LEU A 1 92 ? -28.769 -3.729 35.728 1.00 52.22 92 LEU A CA 1
ATOM 636 C C . LEU A 1 92 ? -28.441 -5.099 36.340 1.00 52.22 92 LEU A C 1
ATOM 638 O O . LEU A 1 92 ? -29.325 -5.941 36.469 1.00 52.22 92 LEU A O 1
ATOM 642 N N . CYS A 1 93 ? -27.204 -5.284 36.803 1.00 49.91 93 CYS A N 1
ATOM 643 C CA . CYS A 1 93 ? -26.744 -6.518 37.435 1.00 49.91 93 CYS A CA 1
ATOM 644 C C . CYS A 1 93 ? -27.104 -6.663 38.919 1.00 49.91 93 CYS A C 1
ATOM 646 O O . CYS A 1 93 ? -26.767 -7.671 39.531 1.00 49.91 93 CYS A O 1
ATOM 648 N N . ALA A 1 94 ? -27.785 -5.671 39.500 1.00 46.06 94 ALA A N 1
ATOM 649 C CA . ALA A 1 94 ? -28.365 -5.779 40.837 1.00 46.06 94 ALA A CA 1
ATOM 650 C C . ALA A 1 94 ? -29.835 -6.244 40.813 1.00 46.06 94 ALA A C 1
ATOM 652 O O . ALA A 1 94 ? -30.333 -6.738 41.819 1.00 46.06 94 ALA A O 1
ATOM 653 N N . ILE A 1 95 ? -30.535 -6.075 39.683 1.00 51.03 95 ILE A N 1
ATOM 654 C CA . ILE A 1 95 ? -31.955 -6.448 39.512 1.00 51.03 95 ILE A CA 1
ATOM 655 C C . ILE A 1 95 ? -32.086 -7.762 38.728 1.00 51.03 95 ILE A C 1
ATOM 657 O O . ILE A 1 95 ? -33.010 -8.539 38.956 1.00 51.03 95 ILE A O 1
ATOM 661 N N . VAL A 1 96 ? -31.140 -8.031 37.830 1.00 47.16 96 VAL A N 1
ATOM 662 C CA . VAL A 1 96 ? -30.969 -9.312 37.147 1.00 47.16 96 VAL A CA 1
ATOM 663 C C . VAL A 1 96 ? -29.712 -9.941 37.730 1.00 47.16 96 VAL A C 1
ATOM 665 O O . VAL A 1 96 ? -28.686 -9.269 37.763 1.00 47.16 96 VAL A O 1
ATOM 668 N N . ASP A 1 97 ? -29.775 -11.190 38.196 1.00 42.94 97 ASP A N 1
ATOM 669 C CA . ASP A 1 97 ? -28.595 -11.971 38.590 1.00 42.94 97 ASP A CA 1
ATOM 670 C C . ASP A 1 97 ? -27.652 -12.123 37.380 1.00 42.94 97 ASP A C 1
ATOM 672 O O . ASP A 1 97 ? -27.708 -13.088 36.616 1.00 42.94 97 ASP A O 1
ATOM 676 N N . CYS A 1 98 ? -26.818 -11.108 37.148 1.00 46.47 98 CYS A N 1
ATOM 677 C CA . CYS A 1 98 ? -25.644 -11.219 36.305 1.00 46.47 98 CYS A CA 1
ATOM 678 C C . CYS A 1 98 ? -24.618 -11.990 37.132 1.00 46.47 98 CYS A C 1
ATOM 680 O O . CYS A 1 98 ? -23.814 -11.380 37.841 1.00 46.47 98 CYS A O 1
ATOM 682 N N . GLY A 1 99 ? -24.664 -13.320 37.084 1.00 40.53 99 GLY A N 1
ATOM 683 C CA . GLY A 1 99 ? -23.641 -14.154 37.704 1.00 40.53 99 GLY A CA 1
ATOM 684 C C . GLY A 1 99 ? -22.246 -13.614 37.377 1.00 40.53 99 GLY A C 1
ATOM 685 O O . GLY A 1 99 ? -21.875 -13.546 36.209 1.00 40.53 99 GLY A O 1
ATOM 686 N N . ALA A 1 100 ? -21.510 -13.216 38.420 1.00 43.62 100 ALA A N 1
ATOM 687 C CA . ALA A 1 100 ? -20.264 -12.451 38.363 1.00 43.62 100 ALA A CA 1
ATOM 688 C C . ALA A 1 100 ? -20.383 -11.107 37.610 1.00 43.62 100 ALA A C 1
ATOM 690 O O . ALA A 1 100 ? -20.942 -11.001 36.521 1.00 43.62 100 ALA A O 1
ATOM 691 N N . THR A 1 101 ? -19.778 -10.051 38.163 1.00 43.62 101 THR A N 1
ATOM 692 C CA . THR A 1 101 ? -19.433 -8.848 37.393 1.00 43.62 101 THR A CA 1
ATOM 693 C C . THR A 1 101 ? -18.878 -9.304 36.044 1.00 43.62 101 THR A C 1
ATOM 695 O O . THR A 1 101 ? -17.877 -10.026 36.060 1.00 43.62 101 THR A O 1
ATOM 698 N N . PRO A 1 102 ? -19.504 -8.971 34.893 1.00 47.66 102 PRO A N 1
ATOM 699 C CA . PRO A 1 102 ? -18.972 -9.384 33.611 1.00 47.66 102 PRO A CA 1
ATOM 700 C C . PRO A 1 102 ? -17.588 -8.765 33.524 1.00 47.66 102 PRO A C 1
ATOM 702 O O . PRO A 1 102 ? -17.438 -7.553 33.364 1.00 47.66 102 PRO A O 1
ATOM 705 N N . THR A 1 103 ? -16.563 -9.590 33.716 1.00 49.22 103 THR A N 1
ATOM 706 C CA . THR A 1 103 ? -15.194 -9.216 33.434 1.00 49.22 103 THR A CA 1
ATOM 707 C C . THR A 1 103 ? -15.237 -8.764 31.994 1.00 49.22 103 THR A C 1
ATOM 709 O O . THR A 1 103 ? -15.577 -9.552 31.106 1.00 49.22 103 THR A O 1
ATOM 712 N N . LEU A 1 104 ? -15.003 -7.465 31.786 1.00 59.53 104 LEU A N 1
ATOM 713 C CA . LEU A 1 104 ? -14.945 -6.851 30.471 1.00 59.53 104 LEU A CA 1
ATOM 714 C C . LEU A 1 104 ? -13.779 -7.529 29.755 1.00 59.53 104 LEU A C 1
ATOM 716 O O . LEU A 1 104 ? -12.622 -7.130 29.866 1.00 59.53 104 LEU A O 1
ATOM 720 N N . THR A 1 105 ? -14.070 -8.677 29.157 1.00 77.88 105 THR A N 1
ATOM 721 C CA . THR A 1 105 ? -13.040 -9.576 28.680 1.00 77.88 105 THR A CA 1
ATOM 722 C C . THR A 1 105 ? -12.524 -8.914 27.428 1.00 77.88 105 THR A C 1
ATOM 724 O O . THR A 1 105 ? -13.303 -8.676 26.503 1.00 77.88 105 THR A O 1
ATOM 727 N N . ALA A 1 106 ? -11.239 -8.563 27.430 1.00 88.00 106 ALA A N 1
ATOM 728 C CA . ALA A 1 106 ? -10.656 -7.810 26.336 1.00 88.00 106 ALA A CA 1
ATOM 729 C C . ALA A 1 106 ? -10.987 -8.488 24.992 1.00 88.00 106 ALA A C 1
ATOM 731 O O . ALA A 1 106 ? -10.986 -9.730 24.907 1.00 88.00 106 ALA A O 1
ATOM 732 N N . PRO A 1 107 ? -11.305 -7.700 23.949 1.00 95.62 107 PRO A N 1
ATOM 733 C CA . PRO A 1 107 ? -11.470 -8.244 22.611 1.00 95.62 107 PRO A CA 1
ATOM 734 C C . PRO A 1 107 ? -10.200 -9.009 22.228 1.00 95.62 107 PRO A C 1
ATOM 736 O O . PRO A 1 107 ? -9.093 -8.641 22.611 1.00 95.62 107 PRO A O 1
ATOM 739 N N . ARG A 1 108 ? -10.334 -10.108 21.489 1.00 97.19 108 ARG A N 1
ATOM 740 C CA . ARG A 1 108 ? -9.176 -10.928 21.111 1.00 97.19 108 ARG A CA 1
ATOM 741 C C . ARG A 1 108 ? -9.339 -11.465 19.705 1.00 97.19 108 ARG A C 1
ATOM 743 O O . ARG A 1 108 ? -10.303 -12.177 19.439 1.00 97.19 108 ARG A O 1
ATOM 750 N N . ILE A 1 109 ? -8.376 -11.176 18.840 1.00 98.44 109 ILE A N 1
ATOM 751 C CA . ILE A 1 109 ? -8.260 -11.781 17.515 1.00 98.44 109 ILE A CA 1
ATOM 752 C C . ILE A 1 109 ? -7.729 -13.207 17.691 1.00 98.44 109 ILE A C 1
ATOM 754 O O . ILE A 1 109 ? -6.750 -13.441 18.403 1.00 98.44 109 ILE A O 1
ATOM 758 N N . THR A 1 110 ? -8.392 -14.170 17.058 1.00 98.06 110 THR A N 1
ATOM 759 C CA . THR A 1 110 ? -7.998 -15.586 17.053 1.00 98.06 110 THR A CA 1
ATOM 760 C C . THR A 1 110 ? -7.544 -16.071 15.687 1.00 98.06 110 THR A C 1
ATOM 762 O O . THR A 1 110 ? -6.845 -17.076 15.628 1.00 98.06 110 THR A O 1
ATOM 765 N N . ALA A 1 111 ? -7.961 -15.400 14.613 1.00 97.75 111 ALA A N 1
ATOM 766 C CA . ALA A 1 111 ? -7.499 -15.655 13.256 1.00 97.75 111 ALA A CA 1
ATOM 767 C C . ALA A 1 111 ? -7.819 -14.461 12.350 1.00 97.75 111 ALA A C 1
ATOM 769 O O . ALA A 1 111 ? -8.764 -13.711 12.603 1.00 97.75 111 ALA A O 1
ATOM 770 N N . VAL A 1 112 ? -7.060 -14.325 11.267 1.00 98.00 112 VAL A N 1
ATOM 771 C CA . VAL A 1 112 ? -7.329 -13.381 10.178 1.00 98.00 112 VAL A CA 1
ATOM 772 C C . VAL A 1 112 ? -7.243 -14.150 8.867 1.00 98.00 112 VAL A C 1
ATOM 774 O O . VAL A 1 112 ? -6.247 -14.822 8.610 1.00 98.00 112 VAL A O 1
ATOM 777 N N . LEU A 1 113 ? -8.290 -14.051 8.052 1.00 96.38 113 LEU A N 1
ATOM 778 C CA . LEU A 1 113 ? -8.363 -14.619 6.708 1.00 96.38 113 LEU A CA 1
ATOM 779 C C . LEU A 1 113 ? -8.561 -13.455 5.742 1.00 96.38 113 LEU A C 1
ATOM 781 O O . LEU A 1 113 ? -9.676 -12.966 5.599 1.00 96.38 113 LEU A O 1
ATOM 785 N N . SER A 1 114 ? -7.485 -12.939 5.154 1.00 93.81 114 SER A N 1
ATOM 786 C CA . SER A 1 114 ? -7.535 -11.679 4.409 1.00 93.81 114 SER A CA 1
ATOM 787 C C . SER A 1 114 ? -6.518 -11.646 3.279 1.00 93.81 114 SER A C 1
ATOM 789 O O . SER A 1 114 ? -5.400 -12.142 3.426 1.00 93.81 114 SER A O 1
ATOM 791 N N . VAL A 1 115 ? -6.903 -11.014 2.172 1.00 96.69 115 VAL A N 1
ATOM 792 C CA . VAL A 1 115 ? -5.973 -10.559 1.139 1.00 96.69 115 VAL A CA 1
ATOM 793 C C . VAL A 1 115 ? -5.486 -9.173 1.563 1.00 96.69 115 VAL A C 1
ATOM 795 O O . VAL A 1 115 ? -6.204 -8.191 1.427 1.00 96.69 115 VAL A O 1
ATOM 798 N N . ASN A 1 116 ? -4.284 -9.085 2.127 1.00 97.75 116 ASN A N 1
ATOM 799 C CA . ASN A 1 116 ? -3.774 -7.853 2.741 1.00 97.75 116 ASN A CA 1
ATOM 800 C C . ASN A 1 116 ? -3.059 -6.967 1.718 1.00 97.75 116 ASN A C 1
ATOM 802 O O . ASN A 1 116 ? -1.836 -6.869 1.700 1.00 97.75 116 ASN A O 1
ATOM 806 N N . ARG A 1 117 ? -3.833 -6.354 0.836 1.00 97.62 117 ARG A N 1
ATOM 807 C CA . ARG A 1 117 ? -3.365 -5.393 -0.169 1.00 97.62 117 ARG A CA 1
ATOM 808 C C . ARG A 1 117 ? -4.474 -4.373 -0.418 1.00 97.62 117 ARG A C 1
ATOM 810 O O . ARG A 1 117 ? -5.600 -4.653 -0.003 1.00 97.62 117 ARG A O 1
ATOM 817 N N . PRO A 1 118 ? -4.217 -3.245 -1.095 1.00 97.75 118 PRO A N 1
ATOM 818 C CA . PRO A 1 118 ? -5.271 -2.289 -1.430 1.00 97.75 118 PRO A CA 1
ATOM 819 C C . PRO A 1 118 ? -6.483 -2.966 -2.084 1.00 97.75 118 PRO A C 1
ATOM 821 O O . PRO A 1 118 ? -6.323 -3.890 -2.883 1.00 97.75 118 PRO A O 1
ATOM 824 N N . GLU A 1 119 ? -7.687 -2.568 -1.661 1.00 96.94 119 GLU A N 1
ATOM 825 C CA . GLU A 1 119 ? -8.993 -3.170 -2.014 1.00 96.94 119 GLU A CA 1
ATOM 826 C C . GLU A 1 119 ? -9.214 -4.633 -1.605 1.00 96.94 119 GLU A C 1
ATOM 828 O O . GLU A 1 119 ? -10.311 -5.178 -1.785 1.00 96.94 119 GLU A O 1
ATOM 833 N N . GLY A 1 120 ? -8.199 -5.277 -1.035 1.00 97.25 120 GLY A N 1
ATOM 834 C CA . GLY A 1 120 ? -8.274 -6.637 -0.546 1.00 97.25 120 GLY A CA 1
ATOM 835 C C . GLY A 1 120 ? -9.353 -6.788 0.521 1.00 97.25 120 GLY A C 1
ATOM 836 O O . GLY A 1 120 ? -9.582 -5.902 1.344 1.00 97.25 120 GLY A O 1
ATOM 837 N N . VAL A 1 121 ? -10.047 -7.921 0.487 1.00 97.94 121 VAL A N 1
ATOM 838 C CA . VAL A 1 121 ? -11.129 -8.242 1.421 1.00 97.94 121 VAL A CA 1
ATOM 839 C C . VAL A 1 121 ? -10.702 -9.355 2.362 1.00 97.94 121 VAL A C 1
ATOM 841 O O . VAL A 1 121 ? -9.874 -10.207 2.018 1.00 97.94 121 VAL A O 1
ATOM 844 N N . GLY A 1 122 ? -11.282 -9.360 3.555 1.00 97.12 122 GLY A N 1
ATOM 845 C CA . GLY A 1 122 ? -10.982 -10.370 4.551 1.00 97.12 122 GLY A CA 1
ATOM 846 C C . GLY A 1 122 ? -11.974 -10.430 5.698 1.00 97.12 122 GLY A C 1
ATOM 847 O O . GLY A 1 122 ? -12.918 -9.649 5.790 1.00 97.12 122 GLY A O 1
ATOM 848 N N . ALA A 1 123 ? -11.726 -11.374 6.597 1.00 98.06 123 ALA A N 1
ATOM 849 C CA . ALA A 1 123 ? -12.451 -11.554 7.838 1.00 98.06 123 ALA A CA 1
ATOM 850 C C . ALA A 1 123 ? -11.476 -11.633 9.019 1.00 98.06 123 ALA A C 1
ATOM 852 O O . ALA A 1 123 ? -10.512 -12.405 9.014 1.00 98.06 123 ALA A O 1
ATOM 853 N N . VAL A 1 124 ? -11.764 -10.856 10.060 1.00 98.56 124 VAL A N 1
ATOM 854 C CA . VAL A 1 124 ? -11.097 -10.914 11.362 1.00 98.56 124 VAL A CA 1
ATOM 855 C C . VAL A 1 124 ? -11.976 -11.728 12.301 1.00 98.56 124 VAL A C 1
ATOM 857 O O . VAL A 1 124 ? -13.094 -11.328 12.626 1.00 98.56 124 VAL A O 1
ATOM 860 N N . LEU A 1 125 ? -11.481 -12.884 12.735 1.00 98.31 125 LEU A N 1
ATOM 861 C CA . LEU A 1 125 ? -12.168 -13.789 13.652 1.00 98.31 125 LEU A CA 1
ATOM 862 C C . LEU A 1 125 ? -11.652 -13.577 15.070 1.00 98.31 125 LEU A C 1
ATOM 864 O O . LEU A 1 125 ? -10.451 -13.401 15.293 1.00 98.31 125 LEU A O 1
ATOM 868 N N . GLY A 1 126 ? -12.546 -13.644 16.049 1.00 97.19 126 GLY A N 1
ATOM 869 C CA . GLY A 1 126 ? -12.156 -13.445 17.431 1.00 97.19 126 GLY A CA 1
ATOM 870 C C . GLY A 1 126 ? -13.256 -13.647 18.453 1.00 97.19 126 GLY A C 1
ATOM 871 O O . GLY A 1 126 ? -14.266 -14.317 18.230 1.00 97.19 126 GLY A O 1
ATOM 872 N N . LYS A 1 127 ? -13.010 -13.088 19.633 1.00 94.56 127 LYS A N 1
ATOM 873 C CA . LYS A 1 127 ? -13.897 -13.139 20.792 1.00 94.56 127 LYS A CA 1
ATOM 874 C C . LYS A 1 127 ? -14.062 -11.740 21.369 1.00 94.56 127 LYS A C 1
ATOM 876 O O . LYS A 1 127 ? -13.140 -10.929 21.308 1.00 94.56 127 LYS A O 1
ATOM 881 N N . ASN A 1 128 ? -15.220 -11.510 21.982 1.00 93.62 128 ASN A N 1
ATOM 882 C CA . ASN A 1 128 ? -15.532 -10.312 22.762 1.00 93.62 128 ASN A CA 1
ATOM 883 C C . ASN A 1 128 ? -15.426 -8.995 21.973 1.00 93.62 128 ASN A C 1
ATOM 885 O O . ASN A 1 128 ? -15.086 -7.964 22.540 1.00 93.62 128 ASN A O 1
ATOM 889 N N . PHE A 1 129 ? -15.736 -9.004 20.673 1.00 93.88 129 PHE A N 1
ATOM 890 C CA . PHE A 1 129 ? -15.808 -7.762 19.890 1.00 93.88 129 PHE A CA 1
ATOM 891 C C . PHE A 1 129 ? -17.040 -6.915 20.245 1.00 93.88 129 PHE A C 1
ATOM 893 O O . PHE A 1 129 ? -17.069 -5.718 19.980 1.00 93.88 129 PHE A O 1
ATOM 900 N N . GLY A 1 130 ? -18.047 -7.519 20.883 1.00 91.00 130 GLY A N 1
ATOM 901 C CA . GLY A 1 130 ? -19.329 -6.871 21.150 1.00 91.00 130 GLY A CA 1
ATOM 902 C C . GLY A 1 130 ? -20.193 -6.756 19.891 1.00 91.00 130 GLY A C 1
ATOM 903 O O . GLY A 1 130 ? -19.762 -7.062 18.782 1.00 91.00 130 GLY A O 1
ATOM 904 N N . LEU A 1 131 ? -21.453 -6.358 20.065 1.00 90.94 131 LEU A N 1
ATOM 905 C CA . LEU A 1 131 ? -22.400 -6.212 18.950 1.00 90.94 131 LEU A CA 1
ATOM 906 C C . LEU A 1 131 ? -22.322 -4.836 18.280 1.00 90.94 131 LEU A C 1
ATOM 908 O O . LEU A 1 131 ? -22.674 -4.704 17.112 1.00 90.94 131 LEU A O 1
ATOM 912 N N . ALA A 1 132 ? -21.851 -3.823 19.008 1.00 90.31 132 ALA A N 1
ATOM 913 C CA . ALA A 1 132 ? -21.677 -2.478 18.484 1.00 90.31 132 ALA A CA 1
ATOM 914 C C . ALA A 1 132 ? -20.391 -2.382 17.647 1.00 90.31 132 ALA A C 1
ATOM 916 O O . ALA A 1 132 ? -19.329 -2.841 18.072 1.00 90.31 132 ALA A O 1
ATOM 917 N N . LYS A 1 133 ? -20.503 -1.772 16.463 1.00 95.69 133 LYS A N 1
ATOM 918 C CA . LYS A 1 133 ? -19.416 -1.636 15.488 1.00 95.69 133 LYS A CA 1
ATOM 919 C C . LYS A 1 133 ? -18.298 -0.742 16.027 1.00 95.69 133 LYS A C 1
ATOM 921 O O . LYS A 1 133 ? -18.535 0.432 16.294 1.00 95.69 133 LYS A O 1
ATOM 926 N N . GLY A 1 134 ? -17.097 -1.304 16.151 1.00 96.69 134 GLY A N 1
ATOM 927 C CA . GLY A 1 134 ? -15.856 -0.578 16.432 1.00 96.69 134 GLY A CA 1
ATOM 928 C C . GLY A 1 134 ? -15.057 -0.282 15.159 1.00 96.69 134 GLY A C 1
ATOM 929 O O . GLY A 1 134 ? -15.632 -0.047 14.096 1.00 96.69 134 GLY A O 1
ATOM 930 N N . SER A 1 135 ? -13.729 -0.334 15.259 1.00 98.06 135 SER A N 1
ATOM 931 C CA . SER A 1 135 ? -12.794 -0.193 14.140 1.00 98.06 135 SER A CA 1
ATOM 932 C C . SER A 1 135 ? -11.786 -1.344 14.085 1.00 98.06 135 SER A C 1
ATOM 934 O O . SER A 1 135 ? -11.528 -2.030 15.078 1.00 98.06 135 SER A O 1
ATOM 936 N N . VAL A 1 136 ? -11.214 -1.561 12.901 1.00 98.62 136 VAL A N 1
ATOM 937 C CA . VAL A 1 136 ? -10.046 -2.423 12.689 1.00 98.62 136 VAL A CA 1
ATOM 938 C C . VAL A 1 136 ? -8.965 -1.556 12.066 1.00 98.62 136 VAL A C 1
ATOM 940 O O . VAL A 1 136 ? -9.231 -0.871 11.082 1.00 98.62 136 VAL A O 1
ATOM 943 N N . ILE A 1 137 ? -7.772 -1.546 12.651 1.00 98.38 137 ILE A N 1
ATOM 944 C CA . ILE A 1 137 ? -6.674 -0.666 12.240 1.00 98.38 137 ILE A CA 1
ATOM 945 C C . ILE A 1 137 ? -5.453 -1.521 11.908 1.00 98.38 137 ILE A C 1
ATOM 947 O O . ILE A 1 137 ? -5.075 -2.386 12.700 1.00 98.38 137 ILE A O 1
ATOM 951 N N . ALA A 1 138 ? -4.838 -1.264 10.754 1.00 98.50 138 ALA A N 1
ATOM 952 C CA . ALA A 1 138 ? -3.517 -1.762 10.399 1.00 98.50 138 ALA A CA 1
ATOM 953 C C . ALA A 1 138 ? -2.434 -0.754 10.799 1.00 98.50 138 ALA A C 1
ATOM 955 O O . ALA A 1 138 ? -2.527 0.431 10.478 1.00 98.50 138 ALA A O 1
ATOM 956 N N . ALA A 1 139 ? -1.387 -1.226 11.467 1.00 98.19 139 ALA A N 1
ATOM 957 C CA . ALA A 1 139 ? -0.224 -0.422 11.836 1.00 98.19 139 ALA A CA 1
ATOM 958 C C . ALA A 1 139 ? 0.801 -0.382 10.686 1.00 98.19 139 ALA A C 1
ATOM 960 O O . ALA A 1 139 ? 1.894 -0.943 10.803 1.00 98.19 139 ALA A O 1
ATOM 961 N N . LEU A 1 140 ? 0.421 0.189 9.537 1.00 98.38 140 LEU A N 1
ATOM 962 C CA . LEU A 1 140 ? 1.340 0.341 8.405 1.00 98.38 140 LEU A CA 1
ATOM 963 C C . LEU A 1 140 ? 2.390 1.412 8.702 1.00 98.38 140 LEU A C 1
ATOM 965 O O . LEU A 1 140 ? 2.130 2.373 9.429 1.00 98.38 140 LEU A O 1
ATOM 969 N N . LYS A 1 141 ? 3.564 1.253 8.094 1.00 98.12 141 LYS A N 1
ATOM 970 C CA . LYS A 1 141 ? 4.600 2.280 8.035 1.00 98.12 141 LYS A CA 1
ATOM 971 C C . LYS A 1 141 ? 4.830 2.732 6.606 1.00 98.12 141 LYS A C 1
ATOM 973 O O . LYS A 1 141 ? 4.849 1.919 5.680 1.00 98.12 141 LYS A O 1
ATOM 978 N N . ARG A 1 142 ? 5.048 4.028 6.446 1.00 97.56 142 ARG A N 1
ATOM 979 C CA . ARG A 1 142 ? 5.526 4.616 5.201 1.00 97.56 142 ARG A CA 1
ATOM 980 C C . ARG A 1 142 ? 6.944 4.155 4.888 1.00 97.56 142 ARG A C 1
ATOM 982 O O . ARG A 1 142 ? 7.668 3.681 5.764 1.00 97.56 142 ARG A O 1
ATOM 989 N N . TRP A 1 143 ? 7.348 4.330 3.635 1.00 96.62 143 TRP A N 1
ATOM 990 C CA . TRP A 1 143 ? 8.697 4.010 3.162 1.00 96.62 143 TRP A CA 1
ATOM 991 C C . TRP A 1 143 ? 9.797 4.781 3.913 1.00 96.62 143 TRP A C 1
ATOM 993 O O . TRP A 1 143 ? 10.886 4.255 4.109 1.00 96.62 143 TRP A O 1
ATOM 1003 N N . ASP A 1 144 ? 9.487 5.990 4.387 1.00 96.12 144 ASP A N 1
ATOM 1004 C CA . ASP A 1 144 ? 10.362 6.840 5.206 1.00 96.12 144 ASP A CA 1
ATOM 1005 C C . ASP A 1 144 ? 10.354 6.466 6.705 1.00 96.12 144 ASP A C 1
ATOM 1007 O O . ASP A 1 144 ? 11.023 7.101 7.519 1.00 96.12 144 ASP A O 1
ATOM 1011 N N . GLY A 1 145 ? 9.608 5.423 7.081 1.00 96.31 145 GLY A N 1
ATOM 1012 C CA . GLY A 1 145 ? 9.498 4.915 8.446 1.00 96.31 145 GLY A CA 1
ATOM 1013 C C . GLY A 1 145 ? 8.429 5.591 9.307 1.00 96.31 145 GLY A C 1
ATOM 1014 O O . GLY A 1 145 ? 8.215 5.133 10.435 1.00 96.31 145 GLY A O 1
ATOM 1015 N N . ALA A 1 146 ? 7.744 6.625 8.804 1.00 97.75 146 ALA A N 1
ATOM 1016 C CA . ALA A 1 146 ? 6.655 7.280 9.524 1.00 97.75 146 ALA A CA 1
ATOM 1017 C C . ALA A 1 146 ? 5.447 6.344 9.699 1.00 97.75 146 ALA A C 1
ATOM 1019 O O . ALA A 1 146 ? 5.113 5.555 8.812 1.00 97.75 146 ALA A O 1
ATOM 1020 N N . ASP A 1 147 ? 4.767 6.441 10.841 1.00 98.00 147 ASP A N 1
ATOM 1021 C CA . ASP A 1 147 ? 3.575 5.637 11.104 1.00 98.00 147 ASP A CA 1
ATOM 1022 C C . ASP A 1 147 ? 2.395 6.110 10.238 1.00 98.00 147 ASP A C 1
ATOM 1024 O O . ASP A 1 147 ? 2.092 7.301 10.151 1.00 98.00 147 ASP A O 1
ATOM 1028 N N . GLN A 1 148 ? 1.696 5.156 9.626 1.00 97.62 148 GLN A N 1
ATOM 1029 C CA . GLN A 1 148 ? 0.497 5.371 8.818 1.00 97.62 148 GLN A CA 1
ATOM 1030 C C . GLN A 1 148 ? -0.607 4.414 9.290 1.00 97.62 148 GLN A C 1
ATOM 1032 O O . GLN A 1 148 ? -0.908 3.412 8.630 1.00 97.62 148 GLN A O 1
ATOM 1037 N N . PRO A 1 149 ? -1.220 4.679 10.460 1.00 97.12 149 PRO A N 1
ATOM 1038 C CA . PRO A 1 149 ? -2.327 3.868 10.943 1.00 97.12 149 PRO A CA 1
ATOM 1039 C C . PRO A 1 149 ? -3.461 3.906 9.919 1.00 97.12 149 PRO A C 1
ATOM 1041 O O . PRO A 1 149 ? -4.004 4.962 9.603 1.00 97.12 149 PRO A O 1
ATOM 1044 N N . THR A 1 150 ? -3.801 2.740 9.389 1.00 98.31 150 THR A N 1
ATOM 1045 C CA . THR A 1 150 ? -4.723 2.612 8.264 1.00 98.31 150 THR A CA 1
ATOM 1046 C C . THR A 1 150 ? -5.995 1.929 8.753 1.00 98.31 150 THR A C 1
ATOM 1048 O O . THR A 1 150 ? -5.959 0.731 9.047 1.00 98.31 150 THR A O 1
ATOM 1051 N N . PRO A 1 151 ? -7.111 2.659 8.914 1.00 98.12 151 PRO A N 1
ATOM 1052 C CA . PRO A 1 151 ? -8.384 2.053 9.270 1.00 98.12 151 PRO A CA 1
ATOM 1053 C C . PRO A 1 151 ? -8.925 1.240 8.091 1.00 98.12 151 PRO A C 1
ATOM 1055 O O . PRO A 1 151 ? -8.919 1.697 6.950 1.00 98.12 151 PRO A O 1
ATOM 1058 N N . LEU A 1 152 ? -9.405 0.032 8.373 1.00 98.56 152 LEU A N 1
ATOM 1059 C CA . LEU A 1 152 ? -10.057 -0.816 7.383 1.00 98.56 152 LEU A CA 1
ATOM 1060 C C . LEU A 1 152 ? -11.550 -0.488 7.340 1.00 98.56 152 LEU A C 1
ATOM 1062 O O . LEU A 1 152 ? -12.184 -0.235 8.371 1.00 98.56 152 LEU A O 1
ATOM 1066 N N . GLU A 1 153 ? -12.129 -0.541 6.146 1.00 98.31 153 GLU A N 1
ATOM 1067 C CA . GLU A 1 153 ? -13.571 -0.436 5.975 1.00 98.31 153 GLU A CA 1
ATOM 1068 C C . GLU A 1 153 ? -14.230 -1.703 6.527 1.00 98.31 153 GLU A C 1
ATOM 1070 O O . GLU A 1 153 ? -13.823 -2.814 6.204 1.00 98.31 153 GLU A O 1
ATOM 1075 N N . ILE A 1 154 ? -15.258 -1.548 7.359 1.00 98.31 154 ILE A N 1
ATOM 1076 C CA . ILE A 1 154 ? -16.011 -2.672 7.925 1.00 98.31 154 ILE A CA 1
ATOM 1077 C C . ILE A 1 154 ? -17.332 -2.809 7.179 1.00 98.31 154 ILE A C 1
ATOM 1079 O O . ILE A 1 154 ? -18.227 -1.971 7.364 1.00 98.31 154 ILE A O 1
ATOM 1083 N N . THR A 1 155 ? -17.471 -3.901 6.429 1.00 97.69 155 THR A N 1
ATOM 1084 C CA . THR A 1 155 ? -18.686 -4.257 5.681 1.00 97.69 155 THR A CA 1
ATOM 1085 C C . THR A 1 155 ? -19.677 -5.041 6.538 1.00 97.69 155 THR A C 1
ATOM 1087 O O . THR A 1 155 ? -20.887 -4.931 6.345 1.00 97.69 155 THR A O 1
ATOM 1090 N N . LYS A 1 156 ? -19.189 -5.792 7.534 1.00 97.69 156 LYS A N 1
ATOM 1091 C CA . LYS A 1 156 ? -20.026 -6.549 8.474 1.00 97.69 156 LYS A CA 1
ATOM 1092 C C . LYS A 1 156 ? -19.365 -6.664 9.839 1.00 97.69 156 LYS A C 1
ATOM 1094 O O . LYS A 1 156 ? -18.165 -6.896 9.936 1.00 97.69 156 LYS A O 1
ATOM 1099 N N . TRP A 1 157 ? -20.163 -6.560 10.899 1.00 97.88 157 TRP A N 1
ATOM 1100 C CA . TRP A 1 157 ? -19.695 -6.685 12.278 1.00 97.88 157 TRP A CA 1
ATOM 1101 C C . TRP A 1 157 ? -20.577 -7.640 13.075 1.00 97.88 157 TRP A C 1
ATOM 1103 O O . TRP A 1 157 ? -21.800 -7.522 13.083 1.00 97.88 157 TRP A O 1
ATOM 1113 N N . THR A 1 158 ? -19.949 -8.571 13.785 1.00 94.38 158 THR A N 1
ATOM 1114 C CA . THR A 1 158 ? -20.596 -9.457 14.754 1.00 94.38 158 THR A CA 1
ATOM 1115 C C . THR A 1 158 ? -19.709 -9.584 15.993 1.00 94.38 158 THR A C 1
ATOM 1117 O O . THR A 1 158 ? -18.525 -9.256 15.959 1.00 94.38 158 THR A O 1
ATOM 1120 N N . GLY A 1 159 ? -20.230 -10.161 17.079 1.00 90.06 159 GLY A N 1
ATOM 1121 C CA . GLY A 1 159 ? -19.454 -10.345 18.313 1.00 90.06 159 GLY A CA 1
ATOM 1122 C C . GLY A 1 159 ? -18.224 -11.261 18.208 1.00 90.06 159 GLY A C 1
ATOM 1123 O O . GLY A 1 159 ? -17.447 -11.326 19.164 1.00 90.06 159 GLY A O 1
ATOM 1124 N N . LYS A 1 160 ? -18.050 -11.984 17.090 1.00 94.31 160 LYS A N 1
ATOM 1125 C CA . LYS A 1 160 ? -16.964 -12.964 16.879 1.00 94.31 160 LYS A CA 1
ATOM 1126 C C . LYS A 1 160 ? -16.274 -12.869 15.514 1.00 94.31 160 LYS A C 1
ATOM 1128 O O . LYS A 1 160 ? -15.298 -13.575 15.278 1.00 94.31 160 LYS A O 1
ATOM 1133 N N . MET A 1 161 ? -16.787 -12.052 14.602 1.00 97.44 161 MET A N 1
ATOM 1134 C CA . MET A 1 161 ? -16.293 -11.951 13.232 1.00 97.44 161 MET A CA 1
ATOM 1135 C C . MET A 1 161 ? -16.573 -10.558 12.671 1.00 97.44 161 MET A C 1
ATOM 1137 O O . MET A 1 161 ? -17.670 -10.028 12.866 1.00 97.44 161 MET A O 1
ATOM 1141 N N . ILE A 1 162 ? -15.585 -9.992 11.983 1.00 98.62 162 ILE A N 1
ATOM 1142 C CA . ILE A 1 162 ? -15.650 -8.684 11.335 1.00 98.62 162 ILE A CA 1
ATOM 1143 C C . ILE A 1 162 ? -15.190 -8.860 9.887 1.00 98.62 162 ILE A C 1
ATOM 1145 O O . ILE A 1 162 ? -14.054 -9.275 9.664 1.00 98.62 162 ILE A O 1
ATOM 1149 N N . GLU A 1 163 ? -16.048 -8.556 8.916 1.00 98.56 163 GLU A N 1
ATOM 1150 C CA . GLU A 1 163 ? -15.656 -8.497 7.503 1.00 98.56 163 GLU A CA 1
ATOM 1151 C C . GLU A 1 163 ? -15.083 -7.111 7.217 1.00 98.56 163 GLU A C 1
ATOM 1153 O O . GLU A 1 163 ? -15.676 -6.090 7.588 1.00 98.56 163 GLU A O 1
ATOM 1158 N N . VAL A 1 164 ? -13.908 -7.097 6.594 1.00 98.56 164 VAL A N 1
ATOM 1159 C CA . VAL A 1 164 ? -13.118 -5.896 6.354 1.00 98.56 164 VAL A CA 1
ATOM 1160 C C . VAL A 1 164 ? -12.680 -5.787 4.899 1.00 98.56 164 VAL A C 1
ATOM 1162 O O . VAL A 1 164 ? -12.465 -6.796 4.222 1.00 98.56 164 VAL A O 1
ATOM 1165 N N . ARG A 1 165 ? -12.492 -4.551 4.443 1.00 98.62 165 ARG A N 1
ATOM 1166 C CA . ARG A 1 165 ? -11.859 -4.198 3.175 1.00 98.62 165 ARG A CA 1
ATOM 1167 C C . ARG A 1 165 ? -10.728 -3.203 3.429 1.00 98.62 165 ARG A C 1
ATOM 1169 O O . ARG A 1 165 ? -10.881 -2.247 4.189 1.00 98.62 165 ARG A O 1
ATOM 1176 N N . TRP A 1 166 ? -9.583 -3.442 2.803 1.00 98.31 166 TRP A N 1
ATOM 1177 C CA . TRP A 1 166 ? -8.457 -2.513 2.803 1.00 98.31 166 TRP A CA 1
ATOM 1178 C C . TRP A 1 166 ? -8.758 -1.315 1.888 1.00 98.31 166 TRP A C 1
ATOM 1180 O O . TRP A 1 166 ? -9.281 -1.532 0.792 1.00 98.31 166 TRP A O 1
ATOM 1190 N N . PRO A 1 167 ? -8.422 -0.073 2.287 1.00 97.88 167 PRO A N 1
ATOM 1191 C CA . PRO A 1 167 ? -8.594 1.100 1.429 1.00 97.88 167 PRO A CA 1
ATOM 1192 C C . PRO A 1 167 ? -7.930 0.941 0.052 1.00 97.88 167 PRO A C 1
ATOM 1194 O O . PRO A 1 167 ? -6.921 0.246 -0.087 1.00 97.88 167 PRO A O 1
ATOM 1197 N N . ALA A 1 168 ? -8.506 1.565 -0.976 1.00 96.06 168 ALA A N 1
ATOM 1198 C CA . ALA A 1 168 ? -8.009 1.476 -2.353 1.00 96.06 168 ALA A CA 1
ATOM 1199 C C . ALA A 1 168 ? -6.785 2.373 -2.611 1.00 96.06 168 ALA A C 1
ATOM 1201 O O . ALA A 1 168 ? -5.951 2.093 -3.471 1.00 96.06 168 ALA A O 1
ATOM 1202 N N . ASP A 1 169 ? -6.678 3.458 -1.854 1.00 94.88 169 ASP A N 1
ATOM 1203 C CA . ASP A 1 169 ? -5.764 4.581 -2.041 1.00 94.88 169 ASP A CA 1
ATOM 1204 C C . ASP A 1 169 ? -4.535 4.524 -1.121 1.00 94.88 169 ASP A C 1
ATOM 1206 O O . ASP A 1 169 ? -3.869 5.531 -0.892 1.00 94.88 169 ASP A O 1
ATOM 1210 N N . ILE A 1 170 ? -4.187 3.341 -0.605 1.00 97.44 170 ILE A N 1
ATOM 1211 C CA . ILE A 1 170 ? -2.975 3.182 0.205 1.00 97.44 170 ILE A CA 1
ATOM 1212 C C . ILE A 1 170 ? -1.747 3.376 -0.697 1.00 97.44 170 ILE A C 1
ATOM 1214 O O . ILE A 1 170 ? -1.449 2.549 -1.560 1.00 97.44 170 ILE A O 1
ATOM 1218 N N . SER A 1 171 ? -1.019 4.464 -0.461 1.00 97.00 171 SER A N 1
ATOM 1219 C CA . SER A 1 171 ? 0.221 4.828 -1.154 1.00 97.00 171 SER A CA 1
ATOM 1220 C C . SER A 1 171 ? 1.339 5.160 -0.167 1.00 97.00 171 SER A C 1
ATOM 1222 O O . SER A 1 171 ? 1.069 5.471 0.993 1.00 97.00 171 SER A O 1
ATOM 1224 N N . GLY A 1 172 ? 2.585 5.166 -0.642 1.00 97.38 172 GLY A N 1
ATOM 1225 C CA . GLY A 1 172 ? 3.756 5.553 0.149 1.00 97.38 172 GLY A CA 1
ATOM 1226 C C . GLY A 1 172 ? 4.225 4.476 1.126 1.00 97.38 172 GLY A C 1
ATOM 1227 O O . GLY A 1 172 ? 5.026 4.762 2.013 1.00 97.38 172 GLY A O 1
ATOM 1228 N N . VAL A 1 173 ? 3.746 3.244 0.970 1.00 97.38 173 VAL A N 1
ATOM 1229 C CA . VAL A 1 173 ? 4.074 2.090 1.811 1.00 97.38 173 VAL A CA 1
ATOM 1230 C C . VAL A 1 173 ? 4.725 1.007 0.958 1.00 97.38 173 VAL A C 1
ATOM 1232 O O . VAL A 1 173 ? 4.318 0.783 -0.179 1.00 97.38 173 VAL A O 1
ATOM 1235 N N . MET A 1 174 ? 5.727 0.325 1.508 1.00 97.25 174 MET A N 1
ATOM 1236 C CA . MET A 1 174 ? 6.329 -0.858 0.884 1.00 97.25 174 MET A CA 1
ATOM 1237 C C . MET A 1 174 ? 5.656 -2.137 1.392 1.00 97.25 174 MET A C 1
ATOM 1239 O O . MET A 1 174 ? 4.962 -2.117 2.419 1.00 97.25 174 MET A O 1
ATOM 1243 N N . ASP A 1 175 ? 5.916 -3.251 0.706 1.00 97.19 175 ASP A N 1
ATOM 1244 C CA . ASP A 1 175 ? 5.647 -4.591 1.228 1.00 97.19 175 ASP A CA 1
ATOM 1245 C C . ASP A 1 175 ? 6.279 -4.738 2.613 1.00 97.19 175 ASP A C 1
ATOM 1247 O O . ASP A 1 175 ? 7.467 -4.465 2.808 1.00 97.19 175 ASP A O 1
ATOM 1251 N N . GLN A 1 176 ? 5.479 -5.133 3.602 1.00 97.38 176 GLN A N 1
ATOM 1252 C CA . GLN A 1 176 ? 5.943 -5.166 4.985 1.00 97.38 176 GLN A CA 1
ATOM 1253 C C . GLN A 1 176 ? 5.146 -6.130 5.857 1.00 97.38 176 GLN A C 1
ATOM 1255 O O . GLN A 1 176 ? 3.965 -6.403 5.634 1.00 97.38 176 GLN A O 1
ATOM 1260 N N . GLN A 1 177 ? 5.793 -6.602 6.922 1.00 97.75 177 GLN A N 1
ATOM 1261 C CA . GLN A 1 177 ? 5.085 -7.175 8.061 1.00 97.75 177 GLN A CA 1
ATOM 1262 C C . GLN A 1 177 ? 4.402 -6.040 8.826 1.00 97.75 177 GLN A C 1
ATOM 1264 O O . GLN A 1 177 ? 5.048 -5.072 9.222 1.00 97.75 177 GLN A O 1
ATOM 1269 N N . THR A 1 178 ? 3.105 -6.172 9.067 1.00 97.31 178 THR A N 1
ATOM 1270 C CA . THR A 1 178 ? 2.316 -5.225 9.857 1.00 97.31 178 THR A CA 1
ATOM 1271 C C . THR A 1 178 ? 1.438 -5.980 10.852 1.00 97.31 178 THR A C 1
ATOM 1273 O O . THR A 1 178 ? 1.529 -7.203 11.001 1.00 97.31 178 THR A O 1
ATOM 1276 N N . ARG A 1 179 ? 0.609 -5.252 11.596 1.00 98.06 179 ARG A N 1
ATOM 1277 C CA . ARG A 1 179 ? -0.293 -5.807 12.596 1.00 98.06 179 ARG A CA 1
ATOM 1278 C C . ARG A 1 179 ? -1.681 -5.210 12.452 1.00 98.06 179 ARG A C 1
ATOM 1280 O O . ARG A 1 179 ? -1.814 -4.007 12.250 1.00 98.06 179 ARG A O 1
ATOM 1287 N N . LEU A 1 180 ? -2.695 -6.052 12.611 1.00 98.44 180 LEU A N 1
ATOM 1288 C CA . LEU A 1 180 ? -4.083 -5.633 12.765 1.00 98.44 180 LEU A CA 1
ATOM 1289 C C . LEU A 1 180 ? -4.456 -5.574 14.244 1.00 98.44 180 LEU A C 1
ATOM 1291 O O . LEU A 1 180 ? -4.063 -6.442 15.027 1.00 98.44 180 LEU A O 1
ATOM 1295 N N . GLN A 1 181 ? -5.268 -4.590 14.610 1.00 98.50 181 GLN A N 1
ATOM 1296 C CA . GLN A 1 181 ? -5.862 -4.478 15.936 1.00 98.50 181 GLN A CA 1
ATOM 1297 C C . GLN A 1 181 ? -7.333 -4.073 15.818 1.00 98.50 181 GLN A C 1
ATOM 1299 O O . GLN A 1 181 ? -7.681 -3.169 15.059 1.00 98.50 181 GLN A O 1
ATOM 1304 N N . VAL A 1 182 ? -8.198 -4.743 16.580 1.00 98.50 182 VAL A N 1
ATOM 1305 C CA . VAL A 1 182 ? -9.603 -4.358 16.739 1.00 98.50 182 VAL A CA 1
ATOM 1306 C C . VAL A 1 182 ? -9.707 -3.386 17.908 1.00 98.50 182 VAL A C 1
ATOM 1308 O O . VAL A 1 182 ? -9.197 -3.667 18.995 1.00 98.50 182 VAL A O 1
ATOM 1311 N N . VAL A 1 183 ? -10.401 -2.271 17.705 1.00 97.06 183 VAL A N 1
ATOM 1312 C CA . VAL A 1 183 ? -10.754 -1.317 18.759 1.00 97.06 183 VAL A CA 1
ATOM 1313 C C . VAL A 1 183 ? -12.271 -1.278 18.867 1.00 97.06 183 VAL A C 1
ATOM 1315 O O . VAL A 1 183 ? -12.975 -0.952 17.916 1.00 97.06 183 VAL A O 1
ATOM 1318 N N . THR A 1 184 ? -12.795 -1.668 20.021 1.00 93.75 184 THR A N 1
ATOM 1319 C CA . THR A 1 184 ? -14.243 -1.662 20.283 1.00 93.75 184 THR A CA 1
ATOM 1320 C C . THR A 1 184 ? -14.754 -0.237 20.546 1.00 93.75 184 THR A C 1
ATOM 1322 O O . THR A 1 184 ? -13.952 0.647 20.850 1.00 93.75 184 THR A O 1
ATOM 1325 N N . PRO A 1 185 ? -16.078 0.012 20.509 1.00 90.12 185 PRO A N 1
ATOM 1326 C CA . PRO A 1 185 ? -16.650 1.336 20.800 1.00 90.12 185 PRO A CA 1
ATOM 1327 C C . PRO A 1 185 ? -16.338 1.885 22.196 1.00 90.12 185 PRO A C 1
ATOM 1329 O O . PRO A 1 185 ? -16.398 3.089 22.416 1.00 90.12 185 PRO A O 1
ATOM 1332 N N . THR A 1 186 ? -15.997 1.013 23.146 1.00 87.25 186 THR A N 1
ATOM 1333 C CA . THR A 1 186 ? -15.568 1.389 24.502 1.00 87.25 186 THR A CA 1
ATOM 1334 C C . THR A 1 186 ? -14.056 1.622 24.600 1.00 87.25 186 THR A C 1
ATOM 1336 O O . THR A 1 186 ? -13.514 1.679 25.701 1.00 87.25 186 THR A O 1
ATOM 1339 N N . ASN A 1 187 ? -13.358 1.731 23.464 1.00 90.31 187 ASN A N 1
ATOM 1340 C CA . ASN A 1 187 ? -11.903 1.857 23.341 1.00 90.31 187 ASN A CA 1
ATOM 1341 C C . ASN A 1 187 ? -11.090 0.667 23.880 1.00 90.31 187 ASN A C 1
ATOM 1343 O O . ASN A 1 187 ? -9.864 0.758 23.979 1.00 90.31 187 ASN A O 1
ATOM 1347 N N . ALA A 1 188 ? -11.719 -0.478 24.172 1.00 90.69 188 ALA A N 1
ATOM 1348 C CA . ALA A 1 188 ? -10.966 -1.691 24.470 1.00 90.69 188 ALA A CA 1
ATOM 1349 C C . ALA A 1 188 ? -10.280 -2.196 23.192 1.00 90.69 188 ALA A C 1
ATOM 1351 O O . ALA A 1 188 ? -10.932 -2.354 22.153 1.00 90.69 188 ALA A O 1
ATOM 1352 N N . LYS A 1 189 ? -8.972 -2.444 23.285 1.00 95.88 189 LYS A N 1
ATOM 1353 C CA . LYS A 1 189 ? -8.115 -2.894 22.183 1.00 95.88 189 LYS A CA 1
ATOM 1354 C C . LYS A 1 189 ? -7.886 -4.395 22.249 1.00 95.88 189 LYS A C 1
ATOM 1356 O O . LYS A 1 189 ? -7.719 -4.946 23.338 1.00 95.88 189 LYS A O 1
ATOM 1361 N N . SER A 1 190 ? -7.854 -5.048 21.092 1.00 97.88 190 SER A N 1
ATOM 1362 C CA . SER A 1 190 ? -7.472 -6.454 21.020 1.00 97.88 190 SER A CA 1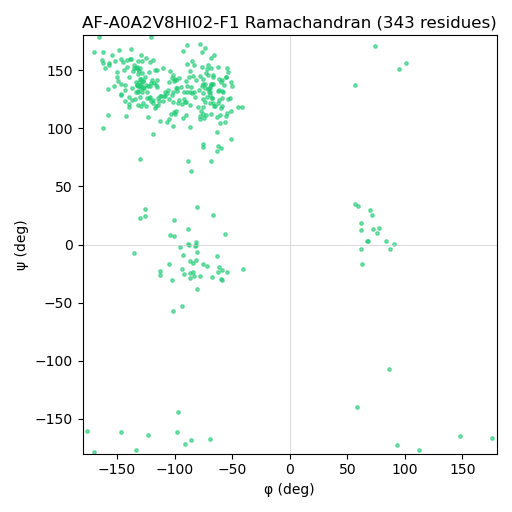
ATOM 1363 C C . SER A 1 190 ? -5.966 -6.650 21.109 1.00 97.88 190 SER A C 1
ATOM 1365 O O . SER A 1 190 ? -5.189 -5.697 21.018 1.00 97.88 190 SER A O 1
ATOM 1367 N N . ASN A 1 191 ? -5.537 -7.910 21.203 1.00 97.44 191 ASN A N 1
ATOM 1368 C CA . ASN A 1 191 ? -4.171 -8.253 20.823 1.00 97.44 191 ASN A CA 1
ATOM 1369 C C . ASN A 1 191 ? -3.887 -7.791 19.388 1.00 97.44 191 ASN A C 1
ATOM 1371 O O . ASN A 1 191 ? -4.791 -7.734 18.549 1.00 97.44 191 ASN A O 1
ATOM 1375 N N . GLU A 1 192 ? -2.621 -7.506 19.125 1.00 98.00 192 GLU A N 1
ATOM 1376 C CA . GLU A 1 192 ? -2.121 -7.275 17.780 1.00 98.00 192 GLU A CA 1
ATOM 1377 C C . GLU A 1 192 ? -1.983 -8.616 17.054 1.00 98.00 192 GLU A C 1
ATOM 1379 O O . GLU A 1 192 ? -1.520 -9.606 17.632 1.00 98.00 192 GLU A O 1
ATOM 1384 N N . TRP A 1 193 ? -2.416 -8.664 15.797 1.00 98.50 193 TRP A N 1
ATOM 1385 C CA . TRP A 1 193 ? -2.329 -9.858 14.963 1.00 98.50 193 TRP A CA 1
ATOM 1386 C C . TRP A 1 193 ? -1.410 -9.605 13.767 1.00 98.50 193 TRP A C 1
ATOM 1388 O O . TRP A 1 193 ? -1.716 -8.711 12.976 1.00 98.50 193 TRP A O 1
ATOM 1398 N N . PRO A 1 194 ? -0.302 -10.352 13.611 1.00 98.12 194 PRO A N 1
ATOM 1399 C CA . PRO A 1 194 ? 0.634 -10.126 12.519 1.00 98.12 194 PRO A CA 1
ATOM 1400 C C . PRO A 1 194 ? 0.011 -10.506 11.174 1.00 98.12 194 PRO A C 1
ATOM 1402 O O . PRO A 1 194 ? -0.642 -11.543 11.048 1.00 98.12 194 PRO A O 1
ATOM 1405 N N . VAL A 1 195 ? 0.238 -9.671 10.165 1.00 97.69 195 VAL A N 1
ATOM 1406 C CA . VAL A 1 195 ? -0.122 -9.939 8.771 1.00 97.69 195 VAL A CA 1
ATOM 1407 C C . VAL A 1 195 ? 0.973 -9.421 7.844 1.00 97.69 195 VAL A C 1
ATOM 1409 O O . VAL A 1 195 ? 1.669 -8.460 8.166 1.00 97.69 195 VAL A O 1
ATOM 1412 N N . VAL A 1 196 ? 1.109 -10.039 6.674 1.00 98.12 196 VAL A N 1
ATOM 1413 C CA . VAL A 1 196 ? 1.963 -9.519 5.597 1.00 98.12 196 VAL A CA 1
ATOM 1414 C C . VAL A 1 196 ? 1.104 -8.627 4.725 1.00 98.12 196 VAL A C 1
ATOM 1416 O O . VAL A 1 196 ? 0.085 -9.109 4.238 1.00 98.12 196 VAL A O 1
ATOM 1419 N N . PHE A 1 197 ? 1.487 -7.366 4.558 1.00 98.25 197 PHE A N 1
ATOM 1420 C CA . PHE A 1 197 ? 0.846 -6.436 3.636 1.00 98.25 197 PHE A CA 1
ATOM 1421 C C . PHE A 1 197 ? 1.646 -6.349 2.334 1.00 98.25 197 PHE A C 1
ATOM 1423 O O . PHE A 1 197 ? 2.871 -6.219 2.378 1.00 98.25 197 PHE A O 1
ATOM 1430 N N . SER A 1 198 ? 0.944 -6.392 1.203 1.00 97.81 198 SER A N 1
ATOM 1431 C CA . SER A 1 198 ? 1.500 -6.181 -0.134 1.00 97.81 198 SER A CA 1
ATOM 1432 C C . SER A 1 198 ? 1.007 -4.851 -0.696 1.00 97.81 198 SER A C 1
ATOM 1434 O O . SER A 1 198 ? -0.201 -4.618 -0.786 1.00 97.81 198 SER A O 1
ATOM 1436 N N . ALA A 1 199 ? 1.934 -3.980 -1.074 1.00 97.50 199 ALA A N 1
ATOM 1437 C CA . ALA A 1 199 ? 1.637 -2.679 -1.648 1.00 97.50 199 ALA A CA 1
ATOM 1438 C C . ALA A 1 199 ? 1.020 -2.814 -3.048 1.00 97.50 199 ALA A C 1
ATOM 1440 O O . ALA A 1 199 ? 1.282 -3.765 -3.788 1.00 97.50 199 ALA A O 1
ATOM 1441 N N . ALA A 1 200 ? 0.196 -1.837 -3.434 1.00 95.25 200 ALA A N 1
ATOM 1442 C CA . ALA A 1 200 ? -0.154 -1.685 -4.840 1.00 95.25 200 ALA A CA 1
ATOM 1443 C C . ALA A 1 200 ? 1.095 -1.263 -5.615 1.00 95.25 200 ALA A C 1
ATOM 1445 O O . ALA A 1 200 ? 1.846 -0.401 -5.156 1.00 95.25 200 ALA A O 1
ATOM 1446 N N . LEU A 1 201 ? 1.286 -1.854 -6.791 1.00 95.69 201 LEU A N 1
ATOM 1447 C CA . LEU A 1 201 ? 2.367 -1.470 -7.682 1.00 95.69 201 LE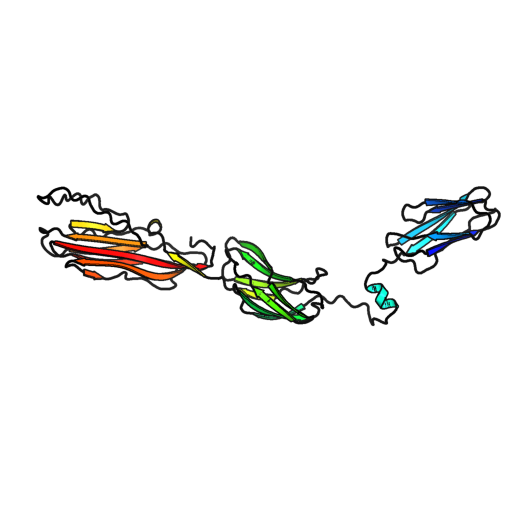U A CA 1
ATOM 1448 C C . LEU A 1 201 ? 1.939 -0.301 -8.572 1.00 95.69 201 LEU A C 1
ATOM 1450 O O . LEU A 1 201 ? 0.765 -0.158 -8.929 1.00 95.69 201 LEU A O 1
ATOM 1454 N N . ASP A 1 202 ? 2.917 0.515 -8.918 1.00 96.25 202 ASP A N 1
ATOM 1455 C CA . ASP A 1 202 ? 2.859 1.535 -9.949 1.00 96.25 202 ASP A CA 1
ATOM 1456 C C . ASP A 1 202 ? 3.903 1.225 -11.024 1.00 96.25 202 ASP A C 1
ATOM 1458 O O . ASP A 1 202 ? 4.846 0.467 -10.777 1.00 96.25 202 ASP A O 1
ATOM 1462 N N . VAL A 1 203 ? 3.711 1.780 -12.219 1.00 96.56 203 VAL A N 1
ATOM 1463 C CA . VAL A 1 203 ? 4.623 1.613 -13.354 1.00 96.56 203 VAL A CA 1
ATOM 1464 C C . VAL A 1 203 ? 5.062 2.986 -13.830 1.00 96.56 203 VAL A C 1
ATOM 1466 O O . VAL A 1 203 ? 4.234 3.823 -14.178 1.00 96.56 203 VAL A O 1
ATOM 1469 N N . ALA A 1 204 ? 6.371 3.193 -13.901 1.00 95.69 204 ALA A N 1
ATOM 1470 C CA . ALA A 1 204 ? 6.971 4.425 -14.393 1.00 95.69 204 ALA A CA 1
ATOM 1471 C C . ALA A 1 204 ? 7.943 4.130 -15.539 1.00 95.69 204 ALA A C 1
ATOM 1473 O O . ALA A 1 204 ? 8.401 3.000 -15.705 1.00 95.69 204 ALA A O 1
ATOM 1474 N N . VAL A 1 205 ? 8.247 5.149 -16.339 1.00 95.31 205 VAL A N 1
ATOM 1475 C CA . VAL A 1 205 ? 9.336 5.118 -17.324 1.00 95.31 205 VAL A CA 1
ATOM 1476 C C . VAL A 1 205 ? 10.534 5.813 -16.691 1.00 95.31 205 VAL A C 1
ATOM 1478 O O . VAL A 1 205 ? 10.363 6.867 -16.080 1.00 95.31 205 VAL A O 1
ATOM 1481 N N . ILE A 1 206 ? 11.726 5.224 -16.803 1.00 93.31 206 ILE A N 1
ATOM 1482 C CA . ILE A 1 206 ? 12.955 5.895 -16.366 1.00 93.31 206 ILE A CA 1
ATOM 1483 C C . ILE A 1 206 ? 13.177 7.107 -17.290 1.00 93.31 206 ILE A C 1
ATOM 1485 O O . ILE A 1 206 ? 13.271 6.905 -18.505 1.00 93.31 206 ILE A O 1
ATOM 1489 N N . PRO A 1 207 ? 13.256 8.339 -16.760 1.00 89.69 207 PRO A N 1
ATOM 1490 C CA . PRO A 1 207 ? 13.643 9.505 -17.550 1.00 89.69 207 PRO A CA 1
ATOM 1491 C C . PRO A 1 207 ? 15.063 9.320 -18.088 1.00 89.69 207 PRO A C 1
ATOM 1493 O O . PRO A 1 207 ? 15.923 8.790 -17.377 1.00 89.69 207 PRO A O 1
ATOM 1496 N N . TRP A 1 208 ? 15.326 9.758 -19.317 1.00 85.31 208 TRP A N 1
ATOM 1497 C CA . TRP A 1 208 ? 16.654 9.623 -19.920 1.00 85.31 208 TRP A CA 1
ATOM 1498 C C . TRP A 1 208 ? 17.729 10.351 -19.087 1.00 85.31 208 TRP A C 1
ATOM 1500 O O . TRP A 1 208 ? 18.853 9.867 -18.986 1.00 85.31 208 TRP A O 1
ATOM 1510 N N . GLU A 1 209 ? 17.368 11.435 -18.387 1.00 85.56 209 GLU A N 1
ATOM 1511 C CA . GLU A 1 209 ? 18.249 12.221 -17.509 1.00 85.56 209 GLU A CA 1
ATOM 1512 C C . GLU A 1 209 ? 18.815 11.401 -16.339 1.00 85.56 209 GLU A C 1
ATOM 1514 O O . GLU A 1 209 ? 19.772 11.801 -15.674 1.00 85.56 209 GLU A O 1
ATOM 1519 N N . GLU A 1 210 ? 18.180 10.272 -16.020 1.00 89.50 210 GLU A N 1
ATOM 1520 C CA . GLU A 1 210 ? 18.601 9.382 -14.943 1.00 89.50 210 GLU A CA 1
ATOM 1521 C C . GLU A 1 210 ? 19.526 8.260 -15.408 1.00 89.50 210 GLU A C 1
ATOM 1523 O O . GLU A 1 210 ? 20.068 7.534 -14.569 1.00 89.50 210 GLU A O 1
ATOM 1528 N N . VAL A 1 211 ? 19.693 8.097 -16.719 1.00 86.81 211 VAL A N 1
ATOM 1529 C CA . VAL A 1 211 ? 20.613 7.123 -17.294 1.00 86.81 211 VAL A CA 1
ATOM 1530 C C . VAL A 1 211 ? 22.039 7.645 -17.097 1.00 86.81 211 VAL A C 1
ATOM 1532 O O . VAL A 1 211 ? 22.376 8.769 -17.459 1.00 86.81 211 VAL A O 1
ATOM 1535 N N . GLY A 1 212 ? 22.861 6.829 -16.432 1.00 71.81 212 GLY A N 1
ATOM 1536 C CA . GLY A 1 212 ? 24.266 7.092 -16.122 1.00 71.81 212 GLY A CA 1
ATOM 1537 C C . GLY A 1 212 ? 25.160 7.081 -17.368 1.00 71.81 212 GLY A C 1
ATOM 1538 O O . GLY A 1 212 ? 24.640 7.104 -18.479 1.00 71.81 212 GLY A O 1
ATOM 1539 N N . PRO A 1 213 ? 26.502 7.045 -17.211 1.00 61.00 213 PRO A N 1
ATOM 1540 C CA . PRO A 1 213 ? 27.435 7.345 -18.294 1.00 61.00 213 PRO A CA 1
ATOM 1541 C C . PRO A 1 213 ? 27.096 6.538 -19.541 1.00 61.00 213 PRO A C 1
ATOM 1543 O O . PRO A 1 213 ? 27.164 5.307 -19.541 1.00 61.00 213 PRO A O 1
ATOM 1546 N N . VAL A 1 214 ? 26.701 7.268 -20.576 1.00 75.06 214 VAL A N 1
ATOM 1547 C CA . VAL A 1 214 ? 26.465 6.716 -21.895 1.00 75.06 214 VAL A CA 1
ATOM 1548 C C . VAL A 1 214 ? 27.828 6.624 -22.565 1.00 75.06 214 VAL A C 1
ATOM 1550 O O . VAL A 1 214 ? 28.581 7.597 -22.569 1.00 75.06 214 VAL A O 1
ATOM 1553 N N . LYS A 1 215 ? 28.189 5.444 -23.066 1.00 87.50 215 LYS A N 1
ATOM 1554 C CA . LYS A 1 215 ? 29.259 5.342 -24.059 1.00 87.50 215 LYS A CA 1
ATOM 1555 C C . LYS A 1 215 ? 28.570 5.389 -25.413 1.00 87.50 215 LYS A C 1
ATOM 1557 O O . LYS A 1 215 ? 27.913 4.408 -25.748 1.00 87.50 215 LYS A O 1
ATOM 1562 N N . CYS A 1 216 ? 28.719 6.487 -26.144 1.00 87.06 216 CYS A N 1
ATOM 1563 C CA . CYS A 1 216 ? 28.341 6.534 -27.552 1.00 87.06 216 CYS A CA 1
ATOM 1564 C C . CYS A 1 216 ? 29.353 5.765 -28.383 1.00 87.06 216 CYS A C 1
ATOM 1566 O O . CYS A 1 216 ? 30.561 5.910 -28.172 1.00 87.06 216 CYS A O 1
ATOM 1568 N N . GLY A 1 217 ? 28.864 4.949 -29.305 1.00 85.81 217 GLY A N 1
ATOM 1569 C CA . GLY A 1 217 ? 29.665 4.554 -30.443 1.00 85.81 217 GLY A CA 1
ATOM 1570 C C . GLY A 1 217 ? 29.892 5.756 -31.354 1.00 85.81 217 GLY A C 1
ATOM 1571 O O . GLY A 1 217 ? 28.960 6.527 -31.559 1.00 85.81 217 GLY A O 1
ATOM 1572 N N . VAL A 1 218 ? 31.113 5.924 -31.864 1.00 86.88 218 VAL A N 1
ATOM 1573 C CA . VAL A 1 218 ? 31.530 7.137 -32.609 1.00 86.88 218 VAL A CA 1
ATOM 1574 C C . VAL A 1 218 ? 32.197 6.815 -33.953 1.00 86.88 218 VAL A C 1
ATOM 1576 O O . VAL A 1 218 ? 33.036 7.564 -34.455 1.00 86.88 218 VAL A O 1
ATOM 1579 N N . ASP A 1 219 ? 31.912 5.630 -34.494 1.00 87.00 219 ASP A N 1
ATOM 1580 C CA . ASP A 1 219 ? 32.562 5.156 -35.716 1.00 87.00 219 ASP A CA 1
ATOM 1581 C C . ASP A 1 219 ? 31.922 5.727 -36.998 1.00 87.00 219 ASP A C 1
ATOM 1583 O O . ASP A 1 219 ? 32.539 5.597 -38.054 1.00 87.00 219 ASP A O 1
ATOM 1587 N N . SER A 1 220 ? 30.731 6.348 -36.949 1.00 81.38 220 SER A N 1
ATOM 1588 C CA . SER A 1 220 ? 30.017 6.810 -38.149 1.00 81.38 220 SER A CA 1
ATOM 1589 C C . SER A 1 220 ? 30.370 8.258 -38.514 1.00 81.38 220 SER A C 1
ATOM 1591 O O . SER A 1 220 ? 31.331 8.842 -38.013 1.00 81.38 220 SER A O 1
ATOM 1593 N N . ASN A 1 221 ? 29.663 8.842 -39.485 1.00 83.81 221 ASN A N 1
ATOM 1594 C CA . ASN A 1 221 ? 29.842 10.248 -39.854 1.00 83.81 221 ASN A CA 1
ATOM 1595 C C . ASN A 1 221 ? 28.999 11.225 -39.033 1.00 83.81 221 ASN A C 1
ATOM 1597 O O . ASN A 1 221 ? 29.173 12.434 -39.188 1.00 83.81 221 ASN A O 1
ATOM 1601 N N . SER A 1 222 ? 28.009 10.721 -38.303 1.00 83.62 222 SER A N 1
ATOM 1602 C CA . SER A 1 222 ? 27.220 11.505 -37.369 1.00 83.62 222 SER A CA 1
ATOM 1603 C C . SER A 1 222 ? 26.606 10.559 -36.355 1.00 83.62 222 SER A C 1
ATOM 1605 O O . SER A 1 222 ? 25.704 9.787 -36.686 1.00 83.62 222 SER A O 1
ATOM 1607 N N . ASP A 1 223 ? 27.086 10.661 -35.120 1.00 82.06 223 ASP A N 1
ATOM 1608 C CA . ASP A 1 223 ? 26.639 9.839 -34.005 1.00 82.06 223 ASP A CA 1
ATOM 1609 C C . ASP A 1 223 ? 25.944 10.687 -32.932 1.00 82.06 223 ASP A C 1
ATOM 1611 O O . ASP A 1 223 ? 26.394 11.768 -32.540 1.00 82.06 223 ASP A O 1
ATOM 1615 N N . SER A 1 224 ? 24.813 10.188 -32.442 1.00 84.75 224 SER A N 1
ATOM 1616 C CA . SER A 1 224 ? 24.097 10.755 -31.306 1.00 84.75 224 SER A CA 1
ATOM 1617 C C . SER A 1 224 ? 23.500 9.632 -30.475 1.00 84.75 224 SER A C 1
ATOM 1619 O O . SER A 1 224 ? 22.863 8.729 -31.011 1.00 84.75 224 SER A O 1
ATOM 1621 N N . CYS A 1 225 ? 23.676 9.690 -29.159 1.00 83.12 225 CYS A N 1
ATOM 1622 C CA . CYS A 1 225 ? 23.032 8.770 -28.232 1.00 83.12 225 CYS A CA 1
ATOM 1623 C C . CYS A 1 225 ? 22.712 9.482 -26.914 1.00 83.12 225 CYS A C 1
ATOM 1625 O O . CYS A 1 225 ? 23.562 10.127 -26.292 1.00 83.12 225 CYS A O 1
ATOM 1627 N N . GLY A 1 226 ? 21.466 9.375 -26.457 1.00 80.12 226 GLY A N 1
ATOM 1628 C CA . GLY A 1 226 ? 21.004 10.248 -25.376 1.00 80.12 226 GLY A CA 1
ATOM 1629 C C . GLY A 1 226 ? 21.133 11.731 -25.762 1.00 80.12 226 GLY A C 1
ATOM 1630 O O . GLY A 1 226 ? 20.944 12.105 -26.915 1.00 80.12 226 GLY A O 1
ATOM 1631 N N . ASP A 1 227 ? 21.559 12.545 -24.796 1.00 69.44 227 ASP A N 1
ATOM 1632 C CA . ASP A 1 227 ? 21.966 13.945 -25.005 1.00 69.44 227 ASP A CA 1
ATOM 1633 C C . ASP A 1 227 ? 23.457 14.099 -25.352 1.00 69.44 227 ASP A C 1
ATOM 1635 O O . ASP A 1 227 ? 23.953 15.219 -25.512 1.00 69.44 227 ASP A O 1
ATOM 1639 N N . GLN A 1 228 ? 24.206 12.993 -25.430 1.00 64.44 228 GLN A N 1
ATOM 1640 C CA . GLN A 1 228 ? 25.593 13.057 -25.862 1.00 64.44 228 GLN A CA 1
ATOM 1641 C C . GLN A 1 228 ? 25.629 13.185 -27.379 1.00 64.44 228 GLN A C 1
ATOM 1643 O O . GLN A 1 228 ? 25.324 12.259 -28.132 1.00 64.44 228 GLN A O 1
ATOM 1648 N N . TRP A 1 229 ? 26.002 14.384 -27.798 1.00 64.44 229 TRP A N 1
ATOM 1649 C CA . TRP A 1 229 ? 26.510 14.660 -29.125 1.00 64.44 229 TRP A CA 1
ATOM 1650 C C . TRP A 1 229 ? 28.032 14.679 -29.032 1.00 64.44 229 TRP A C 1
ATOM 1652 O O . TRP A 1 229 ? 28.551 15.301 -28.103 1.00 64.44 229 TRP A O 1
ATOM 1662 N N . ASP A 1 230 ? 28.731 13.995 -29.935 1.00 58.84 230 ASP A N 1
ATOM 1663 C CA . ASP A 1 230 ? 30.187 14.098 -30.020 1.00 58.84 230 ASP A CA 1
ATOM 1664 C C . ASP A 1 230 ? 30.556 15.453 -30.655 1.00 58.84 230 ASP A C 1
ATOM 1666 O O . ASP A 1 230 ? 30.322 15.650 -31.849 1.00 58.84 230 ASP A O 1
ATOM 1670 N N . PRO A 1 231 ? 31.103 16.417 -29.886 1.00 48.78 231 PRO A N 1
ATOM 1671 C CA . PRO A 1 231 ? 31.495 17.707 -30.434 1.00 48.78 231 PRO A CA 1
ATOM 1672 C C . PRO A 1 231 ? 32.784 17.639 -31.256 1.00 48.78 231 PRO A C 1
ATOM 1674 O O . PRO A 1 231 ? 33.052 18.564 -32.022 1.00 48.78 231 PRO A O 1
ATOM 1677 N N . ASP A 1 232 ? 33.574 16.570 -31.116 1.00 48.22 232 ASP A N 1
ATOM 1678 C CA . ASP A 1 232 ? 34.771 16.346 -31.925 1.00 48.22 232 ASP A CA 1
ATOM 1679 C C . ASP A 1 232 ? 34.417 15.753 -33.304 1.00 48.22 232 ASP A C 1
ATOM 1681 O O . ASP A 1 232 ? 35.263 15.735 -34.205 1.00 48.22 232 ASP A O 1
ATOM 1685 N N . ASP A 1 233 ? 33.143 15.401 -33.528 1.00 50.75 233 ASP A N 1
ATOM 1686 C CA . ASP A 1 233 ? 32.573 15.145 -34.853 1.00 50.75 233 ASP A CA 1
ATOM 1687 C C . ASP A 1 233 ? 32.199 16.453 -35.589 1.00 50.75 233 ASP A C 1
ATOM 1689 O O . ASP A 1 233 ? 31.341 16.520 -36.466 1.00 50.75 233 ASP A O 1
ATOM 1693 N N . GLU A 1 234 ? 32.971 17.516 -35.333 1.00 43.19 234 GLU A N 1
ATOM 1694 C CA . GLU A 1 234 ? 33.279 18.553 -36.322 1.00 43.19 234 GLU A CA 1
ATOM 1695 C C . GLU A 1 234 ? 34.150 18.014 -37.479 1.00 43.19 234 GLU A C 1
ATOM 1697 O O . GLU A 1 234 ? 34.780 18.787 -38.217 1.00 43.19 234 GLU A O 1
ATOM 1702 N N . ARG A 1 235 ? 34.113 16.703 -37.773 1.00 46.50 235 ARG A N 1
ATOM 1703 C CA . ARG A 1 235 ? 34.181 16.287 -39.173 1.00 46.50 235 ARG A CA 1
ATOM 1704 C C . ARG A 1 235 ? 32.940 16.868 -39.821 1.00 46.50 235 ARG A C 1
ATOM 1706 O O . ARG A 1 235 ? 31.942 16.199 -40.037 1.00 46.50 235 ARG A O 1
ATOM 1713 N N . SER A 1 236 ? 33.030 18.152 -40.150 1.00 41.22 236 SER A N 1
ATOM 1714 C CA . SER A 1 236 ? 32.216 18.800 -41.147 1.00 41.22 236 SER A CA 1
ATOM 1715 C C . SER A 1 236 ? 32.340 17.905 -42.364 1.00 41.22 236 SER A C 1
ATOM 1717 O O . SER A 1 236 ? 33.286 18.038 -43.145 1.00 41.22 236 SER A O 1
ATOM 1719 N N . VAL A 1 237 ? 31.442 16.930 -42.497 1.00 43.38 237 VAL A N 1
ATOM 1720 C CA . VAL A 1 237 ? 31.259 16.227 -43.742 1.00 43.38 237 VAL A CA 1
ATOM 1721 C C . VAL A 1 237 ? 30.801 17.353 -44.631 1.00 43.38 237 VAL A C 1
ATOM 1723 O O . VAL A 1 237 ? 29.665 17.818 -44.549 1.00 43.38 237 VAL A O 1
ATOM 1726 N N . PHE A 1 238 ? 31.760 17.902 -45.371 1.00 40.97 238 PHE A N 1
ATOM 1727 C CA . PHE A 1 238 ? 31.576 18.963 -46.334 1.00 40.97 238 PHE A CA 1
ATOM 1728 C C . PHE A 1 238 ? 30.767 18.336 -47.466 1.00 40.97 238 PHE A C 1
ATOM 1730 O O . PHE A 1 238 ? 31.260 18.004 -48.542 1.00 40.97 238 PHE A O 1
ATOM 1737 N N . LEU A 1 239 ? 29.493 18.091 -47.185 1.00 44.28 239 LEU A N 1
ATOM 1738 C CA . LEU A 1 239 ? 28.497 17.818 -48.178 1.00 44.28 239 LEU A CA 1
ATOM 1739 C C . LEU A 1 239 ? 28.415 19.118 -48.962 1.00 44.28 239 LEU A C 1
ATOM 1741 O O . LEU A 1 239 ? 28.114 20.179 -48.416 1.00 44.28 239 LEU A O 1
ATOM 1745 N N . PHE A 1 240 ? 28.707 19.041 -50.254 1.00 46.03 240 PHE A N 1
ATOM 1746 C CA . PHE A 1 240 ? 28.646 20.146 -51.214 1.00 46.03 240 PHE A CA 1
ATOM 1747 C C . PHE A 1 240 ? 27.256 20.843 -51.297 1.00 46.03 240 PHE A C 1
ATOM 1749 O O . PHE A 1 240 ? 27.051 21.693 -52.159 1.00 46.03 240 PHE A O 1
ATOM 1756 N N . PHE A 1 241 ? 26.312 20.522 -50.399 1.00 43.31 241 PHE A N 1
ATOM 1757 C CA . PHE A 1 241 ? 24.926 20.990 -50.334 1.00 43.31 241 PHE A CA 1
ATOM 1758 C C . PHE A 1 241 ? 24.520 21.623 -48.984 1.00 43.31 241 PHE A C 1
ATOM 1760 O O . PHE A 1 241 ? 23.334 21.697 -48.677 1.00 43.31 241 PHE A O 1
ATOM 1767 N N . GLY A 1 242 ? 25.475 22.149 -48.209 1.00 45.69 242 GLY A N 1
ATOM 1768 C CA . GLY A 1 242 ? 25.200 22.989 -47.035 1.00 45.69 242 GLY A CA 1
ATOM 1769 C C . GLY A 1 242 ? 25.315 22.260 -45.695 1.00 45.69 242 GLY A C 1
ATOM 1770 O O . GLY A 1 242 ? 25.208 21.042 -45.616 1.00 45.69 242 GLY A O 1
ATOM 1771 N N . THR A 1 243 ? 25.572 23.031 -44.637 1.00 47.06 243 THR A N 1
ATOM 1772 C CA . THR A 1 243 ? 25.614 22.570 -43.243 1.00 47.06 243 THR A CA 1
ATOM 1773 C C . THR A 1 243 ? 24.289 21.909 -42.874 1.00 47.06 243 THR A C 1
ATOM 1775 O O . THR A 1 243 ? 23.291 22.605 -42.669 1.00 47.06 243 THR A O 1
ATOM 1778 N N . ILE A 1 244 ? 24.269 20.579 -42.789 1.00 49.53 244 ILE A N 1
ATOM 1779 C CA . ILE A 1 244 ? 23.177 19.865 -42.132 1.00 49.53 244 ILE A CA 1
ATOM 1780 C C . ILE A 1 244 ? 23.383 20.124 -40.644 1.00 49.53 244 ILE A C 1
ATOM 1782 O O . ILE A 1 244 ? 24.390 19.713 -40.075 1.00 49.53 244 ILE A O 1
ATOM 1786 N N . THR A 1 245 ? 22.486 20.887 -40.023 1.00 52.00 245 THR A N 1
ATOM 1787 C CA . THR A 1 245 ? 22.468 20.990 -38.562 1.00 52.00 245 THR A CA 1
ATOM 1788 C C . THR A 1 245 ? 22.262 19.581 -38.015 1.00 52.00 245 THR A C 1
ATOM 1790 O O . THR A 1 245 ? 21.290 18.954 -38.450 1.00 52.00 245 THR A O 1
ATOM 1793 N N . PRO A 1 246 ? 23.129 19.080 -37.119 1.00 52.91 246 PRO A N 1
ATOM 1794 C CA . PRO A 1 246 ? 22.987 17.741 -36.568 1.00 52.91 246 PRO A CA 1
ATOM 1795 C C . PRO A 1 246 ? 21.580 17.596 -35.994 1.00 52.91 246 PRO A C 1
ATOM 1797 O O . PRO A 1 246 ? 21.109 18.440 -35.224 1.00 52.91 246 PRO A O 1
ATOM 1800 N N . TRP A 1 247 ? 20.865 16.574 -36.454 1.00 57.78 247 TRP A N 1
ATOM 1801 C CA . TRP A 1 247 ? 19.531 16.268 -35.969 1.00 57.78 247 TRP A CA 1
ATOM 1802 C C . TRP A 1 247 ? 19.697 15.625 -34.599 1.00 57.78 247 TRP A C 1
ATOM 1804 O O . TRP A 1 247 ? 19.747 14.406 -34.488 1.00 57.78 247 TRP A O 1
ATOM 1814 N N . ALA A 1 248 ? 19.825 16.443 -33.554 1.00 57.19 248 ALA A N 1
ATOM 1815 C CA . ALA A 1 248 ? 19.636 15.948 -32.201 1.00 57.19 248 ALA A CA 1
ATOM 1816 C C . ALA A 1 248 ? 18.242 15.316 -32.166 1.00 57.19 248 ALA A C 1
ATOM 1818 O O . ALA A 1 248 ? 17.238 16.017 -32.332 1.00 57.19 248 ALA A O 1
ATOM 1819 N N . VAL A 1 249 ? 18.182 13.991 -32.049 1.00 61.16 249 VAL A N 1
ATOM 1820 C CA . VAL A 1 249 ? 16.912 13.297 -31.883 1.00 61.16 249 VAL A CA 1
ATOM 1821 C C . VAL A 1 249 ? 16.543 13.495 -30.421 1.00 61.16 249 VAL A C 1
ATOM 1823 O O . VAL A 1 249 ? 17.246 12.970 -29.561 1.00 61.16 249 VAL A O 1
ATOM 1826 N N . PRO A 1 250 ? 15.502 14.283 -30.094 1.00 64.88 250 PRO A N 1
ATOM 1827 C CA . PRO A 1 250 ? 15.068 14.373 -28.712 1.00 64.88 250 PRO A CA 1
ATOM 1828 C C . PRO A 1 250 ? 14.662 12.968 -28.267 1.00 64.88 250 PRO A C 1
ATOM 1830 O O . PRO A 1 250 ? 13.736 12.394 -28.843 1.00 64.88 250 PRO A O 1
ATOM 1833 N N . CYS A 1 251 ? 15.356 12.407 -27.274 1.00 72.00 251 CYS A N 1
ATOM 1834 C CA . CYS A 1 251 ? 14.971 11.120 -26.711 1.00 72.00 251 CYS A CA 1
ATOM 1835 C C . CYS A 1 251 ? 13.561 11.241 -26.129 1.00 72.00 251 CYS A C 1
ATOM 1837 O O . CYS A 1 251 ? 13.345 11.945 -25.140 1.00 72.00 251 CYS A O 1
ATOM 1839 N N . ALA A 1 252 ? 12.587 10.569 -26.745 1.00 74.75 252 ALA A N 1
ATOM 1840 C CA . ALA A 1 252 ? 11.241 10.494 -26.193 1.00 74.75 252 ALA A CA 1
ATOM 1841 C C . ALA A 1 252 ? 11.145 9.375 -25.141 1.00 74.75 252 ALA A C 1
ATOM 1843 O O . ALA A 1 252 ? 10.315 9.455 -24.232 1.00 74.75 252 ALA A O 1
ATOM 1844 N N . GLY A 1 253 ? 11.985 8.341 -25.254 1.00 81.00 253 GLY A N 1
ATOM 1845 C CA . GLY A 1 253 ? 12.131 7.262 -24.282 1.00 81.00 253 GLY A CA 1
ATOM 1846 C C . GLY A 1 253 ? 13.307 7.422 -23.317 1.00 81.00 253 GLY A C 1
ATOM 1847 O O . GLY A 1 253 ? 13.831 8.505 -23.082 1.00 81.00 253 GLY A O 1
ATOM 1848 N N . THR A 1 254 ? 13.691 6.303 -22.703 1.00 81.75 254 THR A N 1
ATOM 1849 C CA . THR A 1 254 ? 14.777 6.206 -21.716 1.00 81.75 254 THR A CA 1
ATOM 1850 C C . THR A 1 254 ? 16.151 6.136 -22.373 1.00 81.75 254 THR A C 1
ATOM 1852 O O . THR A 1 254 ? 17.112 6.674 -21.833 1.00 81.75 254 THR A O 1
ATOM 1855 N N . ILE A 1 255 ? 16.266 5.426 -23.497 1.00 90.19 255 ILE A N 1
ATOM 1856 C CA . ILE A 1 255 ? 17.502 5.329 -24.277 1.00 90.19 255 ILE A CA 1
ATOM 1857 C C . ILE A 1 255 ? 17.162 5.579 -25.740 1.00 90.19 255 ILE A C 1
ATOM 1859 O O . ILE A 1 255 ? 16.179 5.033 -26.242 1.00 90.19 255 ILE A O 1
ATOM 1863 N N . CYS A 1 256 ? 17.979 6.370 -26.421 1.00 90.31 256 CYS A N 1
ATOM 1864 C CA . CYS A 1 256 ? 17.823 6.618 -27.844 1.00 90.31 256 CYS A CA 1
ATOM 1865 C C . CYS A 1 256 ? 19.182 6.817 -28.517 1.00 90.31 256 CYS A C 1
ATOM 1867 O O . CYS A 1 256 ? 20.166 7.119 -27.833 1.00 90.31 256 CYS A O 1
ATOM 1869 N N . GLY A 1 257 ? 19.222 6.644 -29.835 1.00 89.44 257 GLY A N 1
ATOM 1870 C CA . GLY A 1 257 ? 20.390 6.962 -30.643 1.00 89.44 257 GLY A CA 1
ATOM 1871 C C . GLY A 1 257 ? 20.082 7.071 -32.133 1.00 89.44 257 GLY A C 1
ATOM 1872 O O . GLY A 1 257 ? 19.063 6.563 -32.610 1.00 89.44 257 GLY A O 1
ATOM 1873 N N . LEU A 1 258 ? 20.962 7.769 -32.843 1.00 89.94 258 LEU A N 1
ATOM 1874 C CA . LEU A 1 258 ? 20.970 7.981 -34.284 1.00 89.94 258 LEU A CA 1
ATOM 1875 C C . LEU A 1 258 ? 22.418 7.880 -34.768 1.00 89.94 258 LEU A C 1
ATOM 1877 O O . LEU A 1 258 ? 23.283 8.592 -34.263 1.00 89.94 258 LEU A O 1
ATOM 1881 N N . HIS A 1 259 ? 22.645 7.035 -35.766 1.00 89.56 259 HIS A N 1
ATOM 1882 C CA . HIS A 1 259 ? 23.942 6.865 -36.415 1.00 89.56 259 HIS A CA 1
ATOM 1883 C C . HIS A 1 259 ? 23.738 6.971 -37.919 1.00 89.56 259 HIS A C 1
ATOM 1885 O O . HIS A 1 259 ? 22.794 6.384 -38.458 1.00 89.56 259 HIS A O 1
ATOM 1891 N N . TYR A 1 260 ? 24.593 7.728 -38.599 1.00 89.75 26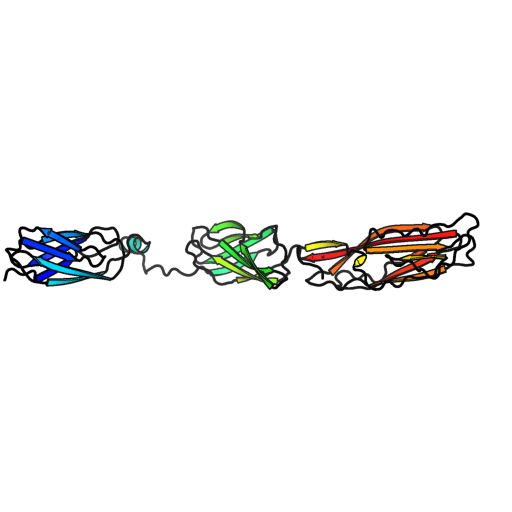0 TYR A N 1
ATOM 1892 C CA . TYR A 1 260 ? 24.438 8.009 -40.022 1.00 89.75 260 TYR A CA 1
ATOM 1893 C C . TYR A 1 260 ? 25.777 8.047 -40.743 1.00 89.75 260 TYR A C 1
ATOM 1895 O O . TYR A 1 260 ? 26.725 8.695 -40.303 1.00 89.75 260 TYR A O 1
ATOM 1903 N N . ASN A 1 261 ? 25.801 7.434 -41.923 1.00 88.44 261 ASN A N 1
ATOM 1904 C CA . ASN A 1 261 ? 26.916 7.511 -42.847 1.00 88.44 261 ASN A CA 1
ATOM 1905 C C . ASN A 1 261 ? 26.550 8.286 -44.108 1.00 88.44 261 ASN A C 1
ATOM 1907 O O . ASN A 1 261 ? 25.597 7.983 -44.826 1.00 88.44 261 ASN A O 1
ATOM 1911 N N . ALA A 1 262 ? 27.375 9.275 -44.430 1.00 85.75 262 ALA A N 1
ATOM 1912 C CA . ALA A 1 262 ? 27.232 10.081 -45.624 1.00 85.75 262 ALA A CA 1
ATOM 1913 C C . ALA A 1 262 ? 27.515 9.278 -46.902 1.00 85.75 262 ALA A C 1
ATOM 1915 O O . ALA A 1 262 ? 28.225 8.275 -46.911 1.00 85.75 262 ALA A O 1
ATOM 1916 N N . TRP A 1 263 ? 27.024 9.791 -48.032 1.00 82.81 263 TRP A N 1
ATOM 1917 C CA . TRP A 1 263 ? 27.193 9.186 -49.361 1.00 82.81 263 TRP A CA 1
ATOM 1918 C C . TRP A 1 263 ? 28.644 8.898 -49.783 1.00 82.81 263 TRP A C 1
ATOM 1920 O O . TRP A 1 263 ? 28.870 8.059 -50.650 1.00 82.81 263 TRP A O 1
ATOM 1930 N N . ALA A 1 264 ? 29.617 9.611 -49.210 1.00 83.69 264 ALA A N 1
ATOM 1931 C CA . ALA A 1 264 ? 31.038 9.468 -49.516 1.00 83.69 264 ALA A CA 1
ATOM 1932 C C . ALA A 1 264 ? 31.807 8.626 -48.479 1.00 83.69 264 ALA A C 1
ATOM 1934 O O . ALA A 1 264 ? 33.037 8.563 -48.553 1.00 83.69 264 ALA A O 1
ATOM 1935 N N . ALA A 1 265 ? 31.115 8.004 -47.517 1.00 84.12 265 ALA A N 1
ATOM 1936 C CA . ALA A 1 265 ? 31.731 7.081 -46.572 1.00 84.12 265 ALA A CA 1
ATOM 1937 C C . ALA A 1 265 ? 32.376 5.900 -47.317 1.00 84.12 265 ALA A C 1
ATOM 1939 O O . ALA A 1 265 ? 31.837 5.394 -48.306 1.00 84.12 265 ALA A O 1
ATOM 1940 N N . ILE A 1 266 ? 33.555 5.470 -46.863 1.00 86.12 266 ILE A N 1
ATOM 1941 C CA . ILE A 1 266 ? 34.271 4.330 -47.442 1.00 86.12 266 ILE A CA 1
ATOM 1942 C C . ILE A 1 266 ? 34.151 3.153 -46.478 1.00 86.12 266 ILE A C 1
ATOM 1944 O O . ILE A 1 266 ? 34.877 3.091 -45.491 1.00 86.12 266 ILE A O 1
ATOM 1948 N N . GLY A 1 267 ? 33.304 2.187 -46.834 1.00 89.50 267 GLY A N 1
ATOM 1949 C CA . GLY A 1 267 ? 33.061 0.989 -46.031 1.00 89.50 267 GLY A CA 1
ATOM 1950 C C . GLY A 1 267 ? 31.873 1.135 -45.083 1.00 89.50 267 GLY A C 1
ATOM 1951 O O . GLY A 1 267 ? 31.122 2.104 -45.161 1.00 89.50 267 GLY A O 1
ATOM 1952 N N . ASP A 1 268 ? 31.711 0.126 -44.231 1.00 93.56 268 ASP A N 1
ATOM 1953 C CA . ASP A 1 268 ? 30.641 0.057 -43.240 1.00 93.56 268 ASP A CA 1
ATOM 1954 C C . ASP A 1 268 ? 31.215 0.448 -41.878 1.00 93.56 268 ASP A C 1
ATOM 1956 O O . ASP A 1 268 ? 32.229 -0.125 -41.457 1.00 93.56 268 ASP A O 1
ATOM 1960 N N . ASP A 1 269 ? 30.534 1.345 -41.172 1.00 93.44 269 ASP A N 1
ATOM 1961 C CA . ASP A 1 269 ? 30.900 1.751 -39.817 1.00 93.44 269 ASP A CA 1
ATOM 1962 C C . ASP A 1 269 ? 29.987 1.062 -38.806 1.00 93.44 269 ASP A C 1
ATOM 1964 O O . ASP A 1 269 ? 28.813 0.797 -39.076 1.00 93.44 269 ASP A O 1
ATOM 1968 N N . LYS A 1 270 ? 30.534 0.685 -37.650 1.00 95.25 270 LYS A N 1
ATOM 1969 C CA . LYS A 1 270 ? 29.799 -0.060 -36.623 1.00 95.25 270 LYS A CA 1
ATOM 1970 C C . LYS A 1 270 ? 30.439 0.125 -35.261 1.00 95.25 270 LYS A C 1
ATOM 1972 O O . LYS A 1 270 ? 31.624 -0.135 -35.105 1.00 95.25 270 LYS A O 1
ATOM 1977 N N . ASP A 1 271 ? 29.636 0.402 -34.250 1.00 94.69 271 ASP A N 1
ATOM 1978 C CA . ASP A 1 271 ? 30.098 0.390 -32.865 1.00 94.69 271 ASP A CA 1
ATOM 1979 C C . ASP A 1 271 ? 28.959 -0.081 -31.943 1.00 94.69 271 ASP A C 1
ATOM 1981 O O . ASP A 1 271 ? 28.045 -0.820 -32.337 1.00 94.69 271 ASP A O 1
ATOM 1985 N N . THR A 1 272 ? 29.076 0.202 -30.654 1.00 94.75 272 THR A N 1
ATOM 1986 C CA . THR A 1 272 ? 28.143 -0.210 -29.619 1.00 94.75 272 THR A CA 1
ATOM 1987 C C . THR A 1 272 ? 27.932 0.917 -28.631 1.00 94.75 272 THR A C 1
ATOM 1989 O O . THR A 1 272 ? 28.860 1.298 -27.910 1.00 94.75 272 THR A O 1
ATOM 1992 N N . ASP A 1 273 ? 26.679 1.332 -28.511 1.00 92.94 273 ASP A N 1
ATOM 1993 C CA . ASP A 1 273 ? 26.251 2.240 -27.463 1.00 92.94 273 ASP A CA 1
ATOM 1994 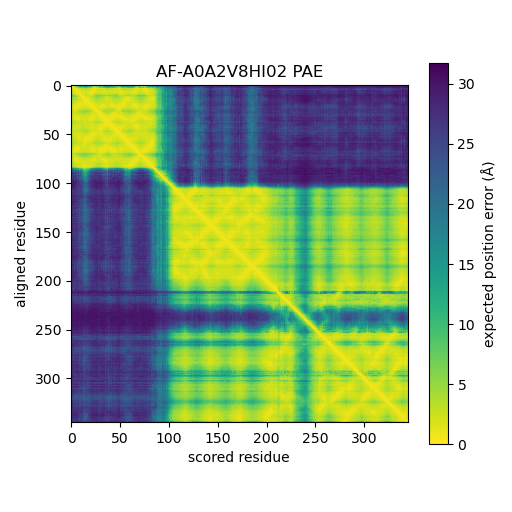C C . ASP A 1 273 ? 26.016 1.467 -26.170 1.00 92.94 273 ASP A C 1
ATOM 1996 O O . ASP A 1 273 ? 25.508 0.337 -26.170 1.00 92.94 273 ASP A O 1
ATOM 2000 N N . VAL A 1 274 ? 26.387 2.072 -25.045 1.00 93.75 274 VAL A N 1
ATOM 2001 C CA . VAL A 1 274 ? 26.245 1.484 -23.711 1.00 93.75 274 VAL A CA 1
ATOM 2002 C C . VAL A 1 274 ? 25.514 2.463 -22.809 1.00 93.75 274 VAL A C 1
ATOM 2004 O O . VAL A 1 274 ? 26.003 3.560 -22.573 1.00 93.75 274 VAL A O 1
ATOM 2007 N N . PHE A 1 275 ? 24.386 2.035 -22.248 1.00 92.94 275 PHE A N 1
ATOM 2008 C CA . PHE A 1 275 ? 23.547 2.816 -21.342 1.00 92.94 275 PHE A CA 1
ATOM 2009 C C . PHE A 1 275 ? 23.549 2.182 -19.951 1.00 92.94 275 PHE A C 1
ATOM 2011 O O . PHE A 1 275 ? 23.239 0.996 -19.796 1.00 92.94 275 PHE A O 1
ATOM 2018 N N . VAL A 1 276 ? 23.874 2.957 -18.916 1.00 94.00 276 VAL A N 1
ATOM 2019 C CA . VAL A 1 276 ? 23.869 2.481 -17.523 1.00 94.00 276 VAL A CA 1
ATOM 2020 C C . VAL A 1 276 ? 22.587 2.939 -16.838 1.00 94.00 276 VAL A C 1
ATOM 2022 O O . VAL A 1 276 ? 22.391 4.125 -16.608 1.00 94.00 276 VAL A O 1
ATOM 2025 N N . LEU A 1 277 ? 21.703 2.007 -16.489 1.00 94.88 277 LEU A N 1
ATOM 2026 C CA . LEU A 1 277 ? 20.453 2.335 -15.805 1.00 94.88 277 LEU A CA 1
ATOM 2027 C C . LEU A 1 277 ? 20.716 2.726 -14.341 1.00 94.88 277 LEU A C 1
ATOM 2029 O O . LEU A 1 277 ? 21.627 2.167 -13.717 1.00 94.88 277 LEU A O 1
ATOM 2033 N N . PRO A 1 278 ? 19.913 3.635 -13.760 1.00 93.75 278 PRO A N 1
ATOM 2034 C CA . PRO A 1 278 ? 20.048 4.001 -12.358 1.00 93.75 278 PRO A CA 1
ATOM 2035 C C . PRO A 1 278 ? 19.800 2.798 -11.442 1.00 93.75 278 PRO A C 1
ATOM 2037 O O . PRO A 1 278 ? 19.034 1.884 -11.755 1.00 93.75 278 PRO A O 1
ATOM 2040 N N . THR A 1 279 ? 20.418 2.826 -10.262 1.00 96.12 279 THR A N 1
ATOM 2041 C CA . THR A 1 279 ? 20.126 1.855 -9.206 1.00 96.12 279 THR A CA 1
ATOM 2042 C C . THR A 1 279 ? 18.789 2.189 -8.549 1.00 96.12 279 THR A C 1
ATOM 2044 O O . THR A 1 279 ? 18.659 3.192 -7.847 1.00 96.12 279 THR A O 1
ATOM 2047 N N . LEU A 1 280 ? 17.810 1.319 -8.758 1.00 96.81 280 LEU A N 1
ATOM 2048 C CA . LEU A 1 280 ? 16.466 1.392 -8.207 1.00 96.81 280 LEU A CA 1
ATOM 2049 C C . LEU A 1 280 ? 16.460 0.987 -6.730 1.00 96.81 280 LEU A C 1
ATOM 2051 O O . LEU A 1 280 ? 17.099 0.011 -6.322 1.00 96.81 280 LEU A O 1
ATOM 2055 N N . LYS A 1 281 ? 15.709 1.737 -5.925 1.00 95.81 281 LYS A N 1
ATOM 2056 C CA . LYS A 1 281 ? 15.547 1.523 -4.482 1.00 95.81 281 LYS A CA 1
ATOM 2057 C C . LYS A 1 281 ? 14.090 1.276 -4.107 1.00 95.81 281 LYS A C 1
ATOM 2059 O O . LYS A 1 281 ? 13.194 1.297 -4.942 1.00 95.81 281 LYS A O 1
ATOM 2064 N N . ASN A 1 282 ? 13.858 1.037 -2.817 1.00 95.69 282 ASN A N 1
ATOM 2065 C CA . ASN A 1 282 ? 12.527 1.023 -2.203 1.00 95.69 282 ASN A CA 1
ATOM 2066 C C . ASN A 1 282 ? 11.537 0.038 -2.858 1.00 95.69 282 ASN A C 1
ATOM 2068 O O . ASN A 1 282 ? 10.342 0.306 -2.959 1.00 95.69 282 ASN A O 1
ATOM 2072 N N . GLY A 1 283 ? 12.046 -1.109 -3.319 1.00 94.69 283 GLY A N 1
ATOM 2073 C CA . GLY A 1 283 ? 11.246 -2.158 -3.955 1.00 94.69 283 GLY A CA 1
ATOM 2074 C C . GLY A 1 283 ? 10.970 -1.952 -5.447 1.00 94.69 283 GLY A C 1
ATOM 2075 O O . GLY A 1 283 ? 10.273 -2.779 -6.028 1.00 94.69 283 GLY A O 1
ATOM 2076 N N . TRP A 1 284 ? 11.514 -0.904 -6.073 1.00 97.69 284 TRP A N 1
ATOM 2077 C CA . TRP A 1 284 ? 11.432 -0.716 -7.521 1.00 97.69 284 TRP A CA 1
ATOM 2078 C C . TRP A 1 284 ? 12.374 -1.647 -8.282 1.00 97.69 284 TRP A C 1
ATOM 2080 O O . TRP A 1 284 ? 13.497 -1.910 -7.850 1.00 97.69 284 TRP A O 1
ATOM 2090 N N . GLN A 1 285 ? 11.907 -2.138 -9.427 1.00 97.94 285 GLN A N 1
ATOM 2091 C CA . GLN A 1 285 ? 12.622 -3.084 -10.280 1.00 97.94 285 GLN A CA 1
ATOM 2092 C C . GLN A 1 285 ? 12.343 -2.818 -11.763 1.00 97.94 285 GLN A C 1
ATOM 2094 O O . GLN A 1 285 ? 11.308 -2.25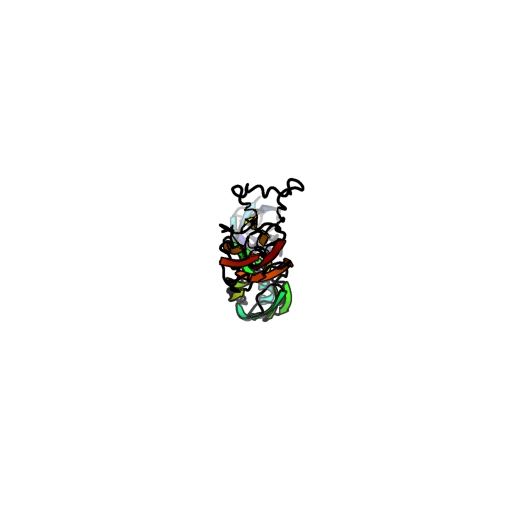3 -12.120 1.00 97.94 285 GLN A O 1
ATOM 2099 N N . LEU A 1 286 ? 13.246 -3.267 -12.636 1.00 97.62 286 LEU A N 1
ATOM 2100 C CA . LEU A 1 286 ? 13.058 -3.270 -14.085 1.00 97.62 286 LEU A CA 1
ATOM 2101 C C . LEU A 1 286 ? 11.873 -4.170 -14.448 1.00 97.62 286 LEU A C 1
ATOM 2103 O O . LEU A 1 286 ? 11.862 -5.356 -14.131 1.00 97.62 286 LEU A O 1
ATOM 2107 N N . SER A 1 287 ? 10.873 -3.611 -15.120 1.00 97.62 287 SER A N 1
ATOM 2108 C CA . SER A 1 287 ? 9.634 -4.312 -15.463 1.00 97.62 287 SER A CA 1
ATOM 2109 C C . SER A 1 287 ? 9.639 -4.775 -16.912 1.00 97.62 287 SER A C 1
ATOM 2111 O O . SER A 1 287 ? 9.496 -5.964 -17.192 1.00 97.62 287 SER A O 1
ATOM 2113 N N . SER A 1 288 ? 9.811 -3.839 -17.841 1.00 96.69 288 SER A N 1
ATOM 2114 C CA . SER A 1 288 ? 9.777 -4.130 -19.271 1.00 96.69 288 SER A CA 1
ATOM 2115 C C . SER A 1 288 ? 10.590 -3.117 -20.061 1.00 96.69 288 SER A C 1
ATOM 2117 O O . SER A 1 288 ? 10.935 -2.042 -19.572 1.00 96.69 288 SER A O 1
ATOM 2119 N N . LEU A 1 289 ? 10.897 -3.496 -21.291 1.00 95.44 289 LEU A N 1
ATOM 2120 C CA . LEU A 1 289 ? 11.545 -2.660 -22.279 1.00 95.44 289 LEU A CA 1
ATOM 2121 C C . LEU A 1 289 ? 10.583 -2.530 -23.457 1.00 95.44 289 LEU A C 1
ATOM 2123 O O . LEU A 1 289 ? 10.160 -3.538 -24.024 1.00 95.44 289 LEU A O 1
ATOM 2127 N N . GLU A 1 290 ? 10.207 -1.304 -23.791 1.00 94.88 290 GLU A N 1
ATOM 2128 C CA . GLU A 1 290 ? 9.260 -1.006 -24.859 1.00 94.88 290 GLU A CA 1
ATOM 2129 C C . GLU A 1 290 ? 9.975 -0.291 -25.998 1.00 94.88 290 GLU A C 1
ATOM 2131 O O . GLU A 1 290 ? 10.661 0.704 -25.781 1.00 94.88 290 GLU A O 1
ATOM 2136 N N . LYS A 1 291 ? 9.805 -0.811 -27.213 1.00 93.94 291 LYS A N 1
ATOM 2137 C CA . LYS A 1 291 ? 10.322 -0.201 -28.436 1.00 93.94 291 LYS A CA 1
ATOM 2138 C C . LYS A 1 291 ? 9.391 0.930 -28.867 1.00 93.94 291 LYS A C 1
ATOM 2140 O O . LYS A 1 291 ? 8.234 0.650 -29.177 1.00 93.94 291 LYS A O 1
ATOM 2145 N N . LEU A 1 292 ? 9.897 2.160 -28.914 1.00 89.50 292 LEU A N 1
ATOM 2146 C CA . LEU A 1 292 ? 9.145 3.335 -29.360 1.00 89.50 292 LEU A CA 1
ATOM 2147 C C . LEU A 1 292 ? 9.379 3.602 -30.849 1.00 89.50 292 LEU A C 1
ATOM 2149 O O . LEU A 1 292 ? 8.422 3.635 -31.620 1.00 89.50 292 LEU A O 1
ATOM 2153 N N . SER A 1 293 ? 10.644 3.703 -31.261 1.00 87.88 293 SER A N 1
ATOM 2154 C CA . SER A 1 293 ? 11.058 3.801 -32.664 1.00 87.88 293 SER A CA 1
ATOM 2155 C C . SER A 1 293 ? 12.213 2.845 -32.958 1.00 87.88 293 SER A C 1
ATOM 2157 O O . SER A 1 293 ? 12.962 2.433 -32.067 1.00 87.88 293 SER A O 1
ATOM 2159 N N . TRP A 1 294 ? 12.289 2.413 -34.214 1.00 89.94 294 TRP A N 1
ATOM 2160 C CA . TRP A 1 294 ? 13.351 1.559 -34.729 1.00 89.94 294 TRP A CA 1
ATOM 2161 C C . TRP A 1 294 ? 13.329 1.663 -36.241 1.00 89.94 294 TRP A C 1
ATOM 2163 O O . TRP A 1 294 ? 12.522 0.984 -36.885 1.00 89.94 294 TRP A O 1
ATOM 2173 N N . ASP A 1 295 ? 14.227 2.471 -36.781 1.00 88.44 295 ASP A N 1
ATOM 2174 C CA . ASP A 1 295 ? 14.318 2.723 -38.209 1.00 88.44 295 ASP A CA 1
ATOM 2175 C C . ASP A 1 295 ? 15.730 2.412 -38.696 1.00 88.44 295 ASP A C 1
ATOM 2177 O O . ASP A 1 295 ? 16.724 2.701 -38.034 1.00 88.44 295 ASP A O 1
ATOM 2181 N N . THR A 1 296 ? 15.806 1.747 -39.843 1.00 87.88 296 THR A N 1
ATOM 2182 C CA . THR A 1 296 ? 17.066 1.387 -40.492 1.00 87.88 296 THR A CA 1
ATOM 2183 C C . THR A 1 296 ? 16.903 1.600 -41.989 1.00 87.88 296 THR A C 1
ATOM 2185 O O . THR A 1 296 ? 16.089 0.914 -42.619 1.00 87.88 296 THR A O 1
ATOM 2188 N N . THR A 1 297 ? 17.695 2.493 -42.563 1.00 88.69 297 THR A N 1
ATOM 2189 C CA . THR A 1 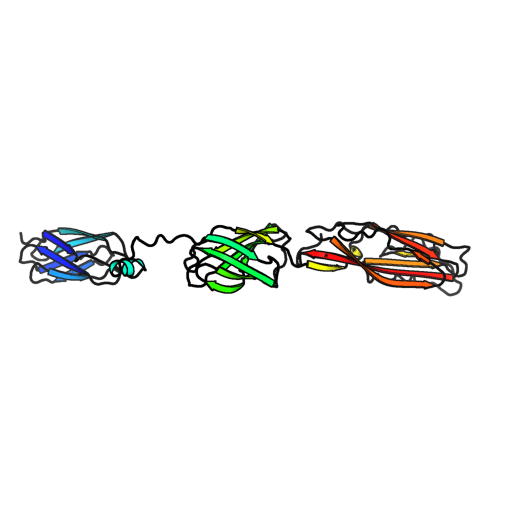297 ? 17.885 2.616 -44.009 1.00 88.69 297 THR A CA 1
ATOM 2190 C C . THR A 1 297 ? 19.248 2.013 -44.301 1.00 88.69 297 THR A C 1
ATOM 2192 O O . THR A 1 297 ? 20.226 2.558 -43.825 1.00 88.69 297 THR A O 1
ATOM 2195 N N . GLY A 1 298 ? 19.305 0.831 -44.928 1.00 84.12 298 GLY A N 1
ATOM 2196 C CA . GLY A 1 298 ? 20.531 0.104 -45.325 1.00 84.12 298 GLY A CA 1
ATOM 2197 C C . GLY A 1 298 ? 21.497 -0.368 -44.221 1.00 84.12 298 GLY A C 1
ATOM 2198 O O . GLY A 1 298 ? 22.257 -1.304 -44.458 1.00 84.12 298 GLY A O 1
ATOM 2199 N N . GLY A 1 299 ? 21.399 0.159 -43.000 1.00 90.31 299 GLY A N 1
ATOM 2200 C CA . GLY A 1 299 ? 22.140 -0.308 -41.827 1.00 90.31 299 GLY A CA 1
ATOM 2201 C C . GLY A 1 299 ? 21.484 -1.470 -41.066 1.00 90.31 299 GLY A C 1
ATOM 2202 O O . GLY A 1 299 ? 20.528 -2.111 -41.510 1.00 90.31 299 GLY A O 1
ATOM 2203 N N . SER A 1 300 ? 21.997 -1.749 -39.866 1.00 94.75 300 SER A N 1
ATOM 2204 C CA . SER A 1 300 ? 21.436 -2.748 -38.954 1.00 94.75 300 SER A CA 1
ATOM 2205 C C . SER A 1 300 ? 21.553 -2.337 -37.489 1.00 94.75 300 SER A C 1
ATOM 2207 O O . SER A 1 300 ? 22.501 -1.669 -37.086 1.00 94.75 300 SER A O 1
ATOM 2209 N N . LEU A 1 301 ? 20.599 -2.798 -36.682 1.00 94.31 301 LEU A N 1
ATOM 2210 C CA . LEU A 1 301 ? 20.562 -2.614 -35.233 1.00 94.31 301 LEU A CA 1
ATOM 2211 C C . LEU A 1 301 ? 20.430 -3.974 -34.543 1.00 94.31 301 LEU A C 1
ATOM 2213 O O . LEU A 1 301 ? 19.761 -4.883 -35.038 1.00 94.31 301 LEU A O 1
ATOM 2217 N N . THR A 1 302 ? 21.066 -4.142 -33.388 1.00 95.62 302 THR A N 1
ATOM 2218 C CA . THR A 1 302 ? 20.945 -5.335 -32.541 1.00 95.62 302 THR A CA 1
ATOM 2219 C C . THR A 1 302 ? 20.955 -4.934 -31.069 1.00 95.62 302 THR A C 1
ATOM 2221 O O . THR A 1 302 ? 21.991 -4.557 -30.524 1.00 95.62 302 THR A O 1
ATOM 2224 N N . GLY A 1 303 ? 19.808 -5.084 -30.402 1.00 91.31 303 GLY A N 1
ATOM 2225 C CA . GLY A 1 303 ? 19.631 -4.757 -28.988 1.00 91.31 303 GLY A CA 1
ATOM 2226 C C . GLY A 1 303 ? 18.212 -4.267 -28.677 1.00 91.31 303 GLY A C 1
ATOM 2227 O O . GLY A 1 303 ? 17.316 -4.481 -29.493 1.00 91.31 303 GLY A O 1
ATOM 2228 N N . PRO A 1 304 ? 17.992 -3.637 -27.509 1.00 92.69 304 PRO A N 1
ATOM 2229 C CA . PRO A 1 304 ? 18.940 -3.479 -26.411 1.00 92.69 304 PRO A CA 1
ATOM 2230 C C . PRO A 1 304 ? 19.243 -4.832 -25.755 1.00 92.69 304 PRO A C 1
ATOM 2232 O O . PRO A 1 304 ? 18.339 -5.571 -25.364 1.00 92.69 304 PRO A O 1
ATOM 2235 N N . LEU A 1 305 ? 20.522 -5.182 -25.650 1.00 95.56 305 LEU A N 1
ATOM 2236 C CA . LEU A 1 305 ? 20.985 -6.390 -24.963 1.00 95.56 305 LEU A CA 1
ATOM 2237 C C . LEU A 1 305 ? 21.234 -6.085 -23.482 1.00 95.56 305 LEU A C 1
ATOM 2239 O O . LEU A 1 305 ? 21.528 -4.951 -23.124 1.00 95.56 305 LEU A O 1
ATOM 2243 N N . GLY A 1 306 ? 21.159 -7.102 -22.619 1.00 94.69 306 GLY A N 1
ATOM 2244 C CA . GLY A 1 306 ? 21.482 -6.965 -21.189 1.00 94.69 306 GLY A CA 1
ATOM 2245 C C . GLY A 1 306 ? 20.308 -6.595 -20.276 1.00 94.69 306 GLY A C 1
ATOM 2246 O O . GLY A 1 306 ? 20.494 -6.510 -19.064 1.00 94.69 306 GLY A O 1
ATOM 2247 N N . PHE A 1 307 ? 19.092 -6.433 -20.811 1.00 96.56 307 PHE A N 1
ATOM 2248 C CA . PHE A 1 307 ? 17.898 -6.236 -19.985 1.00 96.56 307 PHE A CA 1
ATOM 2249 C C . PHE A 1 307 ? 17.563 -7.503 -19.184 1.00 96.56 307 PHE A C 1
ATOM 2251 O O . PHE A 1 307 ? 17.383 -8.581 -19.754 1.00 96.56 307 PHE A O 1
ATOM 2258 N N . VAL A 1 308 ? 17.435 -7.364 -17.863 1.00 97.25 308 VAL A N 1
ATOM 2259 C CA . VAL A 1 308 ? 17.049 -8.450 -16.952 1.00 97.25 308 VAL A CA 1
ATOM 2260 C C . VAL A 1 308 ? 15.793 -8.024 -16.183 1.00 97.25 308 VAL A C 1
ATOM 2262 O O . VAL A 1 308 ? 15.885 -7.137 -15.329 1.00 97.25 308 VAL A O 1
ATOM 2265 N N . PRO A 1 309 ? 14.620 -8.633 -16.451 1.00 96.06 309 PRO A N 1
ATOM 2266 C CA . PRO A 1 309 ? 13.408 -8.360 -15.685 1.00 96.06 309 PRO A CA 1
ATOM 2267 C C . PRO A 1 309 ? 13.625 -8.591 -14.185 1.00 96.06 309 PRO A C 1
ATOM 2269 O O . PRO A 1 309 ? 14.323 -9.525 -13.787 1.00 96.06 309 PRO A O 1
ATOM 2272 N N . ASN A 1 310 ? 12.986 -7.769 -13.357 1.00 96.62 310 ASN A N 1
ATOM 2273 C CA . ASN A 1 310 ? 13.057 -7.770 -11.893 1.00 96.62 310 ASN A CA 1
ATOM 2274 C C . ASN A 1 310 ? 14.425 -7.379 -11.297 1.00 96.62 310 ASN A C 1
ATOM 2276 O O . ASN A 1 310 ? 14.592 -7.398 -10.076 1.00 96.62 310 ASN A O 1
ATOM 2280 N N . ALA A 1 311 ? 15.415 -7.006 -12.115 1.00 97.69 311 ALA A N 1
ATOM 2281 C CA . ALA A 1 311 ? 16.666 -6.458 -11.600 1.00 97.69 311 ALA A CA 1
ATOM 2282 C C . ALA A 1 311 ? 16.459 -5.039 -11.039 1.00 97.69 311 ALA A C 1
ATOM 2284 O O . ALA A 1 311 ? 15.559 -4.316 -11.457 1.00 97.69 311 ALA A O 1
ATOM 2285 N N . THR A 1 312 ? 17.305 -4.615 -10.100 1.00 97.38 312 THR A N 1
ATOM 2286 C CA . THR A 1 312 ? 17.273 -3.254 -9.526 1.00 97.38 312 THR A CA 1
ATOM 2287 C C . THR A 1 312 ? 18.247 -2.297 -10.208 1.00 97.38 312 THR A C 1
ATOM 2289 O O . THR A 1 312 ? 18.340 -1.138 -9.837 1.00 97.38 312 THR A O 1
ATOM 2292 N N . GLN A 1 313 ? 19.016 -2.774 -11.177 1.00 95.50 313 GLN A N 1
ATOM 2293 C CA . GLN A 1 313 ? 19.961 -2.000 -11.974 1.00 95.50 313 GLN A CA 1
ATOM 2294 C C . GLN A 1 313 ? 20.290 -2.805 -13.229 1.00 95.50 313 GLN A C 1
ATOM 2296 O O . GLN A 1 313 ? 20.038 -4.013 -13.277 1.00 95.50 313 GLN A O 1
ATOM 2301 N N . GLY A 1 314 ? 20.891 -2.168 -14.226 1.00 94.62 314 GLY A N 1
ATOM 2302 C CA . GLY A 1 314 ? 21.306 -2.865 -15.432 1.00 94.62 314 GLY A CA 1
ATOM 2303 C C . GLY A 1 314 ? 22.179 -2.013 -16.334 1.00 94.62 314 GLY A C 1
ATOM 2304 O O . GLY A 1 314 ? 22.259 -0.795 -16.188 1.00 94.62 314 GLY A O 1
ATOM 2305 N N . THR A 1 315 ? 22.815 -2.680 -17.286 1.00 95.75 315 THR A N 1
ATOM 2306 C CA . THR A 1 315 ? 23.523 -2.043 -18.391 1.00 95.75 315 THR A CA 1
ATOM 2307 C C . THR A 1 315 ? 22.914 -2.564 -19.676 1.00 95.75 315 THR A C 1
ATOM 2309 O O . THR A 1 315 ? 22.816 -3.778 -19.862 1.00 95.75 315 THR A O 1
ATOM 2312 N N . LEU A 1 316 ? 22.482 -1.646 -20.531 1.00 95.75 316 LEU A N 1
ATOM 2313 C CA . LEU A 1 316 ? 21.922 -1.958 -21.834 1.00 95.75 316 LEU A CA 1
ATOM 2314 C C . LEU A 1 316 ? 22.946 -1.639 -22.911 1.00 95.75 316 LEU A C 1
ATOM 2316 O O . LEU A 1 316 ? 23.640 -0.630 -22.817 1.00 95.75 316 LEU A O 1
ATOM 2320 N N . THR A 1 317 ? 23.040 -2.492 -23.926 1.00 95.94 317 THR A N 1
ATOM 2321 C CA . THR A 1 317 ? 23.890 -2.224 -25.089 1.00 95.94 317 THR A CA 1
ATOM 2322 C C . THR A 1 317 ? 23.096 -2.262 -26.379 1.00 95.94 317 THR A C 1
ATOM 2324 O O . THR A 1 317 ? 22.269 -3.155 -26.579 1.00 95.94 317 THR A O 1
ATOM 2327 N N . MET A 1 318 ? 23.355 -1.296 -27.254 1.00 94.62 318 MET A N 1
ATOM 2328 C CA . MET A 1 318 ? 22.834 -1.267 -28.613 1.00 94.62 318 MET A CA 1
ATOM 2329 C C . MET A 1 318 ? 24.001 -1.403 -29.572 1.00 94.62 318 MET A C 1
ATOM 2331 O O . MET A 1 318 ? 24.911 -0.589 -29.553 1.00 94.62 318 MET A O 1
ATOM 2335 N N . LYS A 1 319 ? 23.997 -2.448 -30.395 1.00 96.00 319 LYS A N 1
ATOM 2336 C CA . LYS A 1 319 ? 24.960 -2.565 -31.489 1.00 96.00 319 LYS A CA 1
ATOM 2337 C C . LYS A 1 319 ? 24.330 -2.005 -32.743 1.00 96.00 319 LYS A C 1
ATOM 2339 O O . LYS A 1 319 ? 23.191 -2.358 -33.051 1.00 96.00 319 LYS A O 1
ATOM 2344 N N . TRP A 1 320 ? 25.089 -1.221 -33.481 1.00 94.94 320 TRP A N 1
ATOM 2345 C CA . TRP A 1 320 ? 24.643 -0.641 -34.733 1.00 94.94 320 TRP A CA 1
ATOM 2346 C C . TRP A 1 320 ? 25.694 -0.848 -35.818 1.00 94.94 320 TRP A C 1
ATOM 2348 O O . TRP A 1 320 ? 26.863 -1.111 -35.540 1.00 94.94 320 TRP A O 1
ATOM 2358 N N . MET A 1 321 ? 25.251 -0.791 -37.065 1.00 95.69 321 MET A N 1
ATOM 2359 C CA . MET A 1 321 ? 26.102 -0.721 -38.242 1.00 95.69 321 MET A CA 1
ATOM 2360 C C . MET A 1 321 ? 25.390 0.128 -39.290 1.00 95.69 321 MET A C 1
ATOM 2362 O O . MET A 1 321 ? 24.183 -0.034 -39.473 1.00 95.69 321 MET A O 1
ATOM 2366 N N . VAL A 1 322 ? 26.130 0.997 -39.967 1.00 93.25 322 VAL A N 1
ATOM 2367 C CA . VAL A 1 322 ? 25.651 1.829 -41.071 1.00 93.25 322 VAL A CA 1
ATOM 2368 C C . VAL A 1 322 ? 26.563 1.665 -42.284 1.00 93.25 322 VAL A C 1
ATOM 2370 O O . VAL A 1 322 ? 27.789 1.659 -42.184 1.00 93.25 322 VAL A O 1
ATOM 2373 N N . THR A 1 323 ? 25.949 1.502 -43.447 1.00 93.38 323 THR A N 1
ATOM 2374 C CA . THR A 1 323 ? 26.598 1.461 -44.763 1.00 93.38 323 THR A CA 1
ATOM 2375 C C . THR A 1 323 ? 26.695 2.878 -45.350 1.00 93.38 323 THR A C 1
ATOM 2377 O O . THR A 1 323 ? 26.152 3.824 -44.781 1.00 93.38 323 THR A O 1
ATOM 2380 N N . PRO A 1 324 ? 27.402 3.105 -46.469 1.00 92.44 324 PRO A N 1
ATOM 2381 C CA . PRO A 1 324 ? 27.429 4.428 -47.092 1.00 92.44 324 PRO A CA 1
ATOM 2382 C C . PRO A 1 324 ? 26.038 4.893 -47.551 1.00 92.44 324 PRO A C 1
ATOM 2384 O O . PRO A 1 324 ? 25.366 4.170 -48.283 1.00 92.44 324 PRO A O 1
ATOM 2387 N N . ASN A 1 325 ? 25.670 6.140 -47.222 1.00 89.38 325 ASN A N 1
ATOM 2388 C CA . ASN A 1 325 ? 24.368 6.766 -47.519 1.00 89.38 325 ASN A CA 1
ATOM 2389 C C . ASN A 1 325 ? 23.169 6.198 -46.733 1.00 89.38 325 ASN A C 1
ATOM 2391 O O . ASN A 1 325 ? 22.044 6.215 -47.233 1.00 89.38 325 ASN A O 1
ATOM 2395 N N . ASP A 1 326 ? 23.409 5.707 -45.525 1.00 91.38 326 ASP A N 1
ATOM 2396 C CA . ASP A 1 326 ? 22.441 4.951 -44.738 1.00 91.38 326 ASP A CA 1
ATOM 2397 C C . ASP A 1 326 ? 22.429 5.419 -43.275 1.00 91.38 326 ASP A C 1
ATOM 2399 O O . ASP A 1 326 ? 23.408 5.978 -42.771 1.00 91.38 326 ASP A O 1
ATOM 2403 N N . ASP A 1 327 ? 21.298 5.219 -42.600 1.00 90.69 327 ASP A N 1
ATOM 2404 C CA . ASP A 1 327 ? 21.055 5.652 -41.224 1.00 90.69 327 ASP A CA 1
ATOM 2405 C C . ASP A 1 327 ? 20.396 4.551 -40.395 1.00 90.69 327 ASP A C 1
ATOM 2407 O O . ASP A 1 327 ? 19.656 3.699 -40.901 1.00 90.69 327 ASP A O 1
ATOM 2411 N N . VAL A 1 328 ? 20.652 4.581 -39.093 1.00 92.25 328 VAL A N 1
ATOM 2412 C CA . VAL A 1 328 ? 19.895 3.807 -38.117 1.00 92.25 328 VAL A CA 1
ATOM 2413 C C . VAL A 1 328 ? 19.504 4.692 -36.949 1.00 92.25 328 VAL A C 1
ATOM 2415 O O . VAL A 1 328 ? 20.320 5.452 -36.434 1.00 92.25 328 VAL A O 1
ATOM 2418 N N . SER A 1 329 ? 18.263 4.561 -36.493 1.00 91.81 329 SER A N 1
ATOM 2419 C CA . SER A 1 329 ? 17.774 5.243 -35.300 1.00 91.81 329 SER A CA 1
ATOM 2420 C C . SER A 1 329 ? 16.954 4.315 -34.419 1.00 91.81 329 SER A C 1
ATOM 2422 O O . SER A 1 329 ? 16.310 3.367 -34.883 1.00 91.81 329 SER A O 1
ATOM 2424 N N . TYR A 1 330 ? 16.996 4.572 -33.118 1.00 92.06 330 TYR A N 1
ATOM 2425 C CA . TYR A 1 330 ? 16.280 3.772 -32.142 1.00 92.06 330 TYR A CA 1
ATOM 2426 C C . TYR A 1 330 ? 15.859 4.590 -30.925 1.00 92.06 330 TYR A C 1
ATOM 2428 O O . TYR A 1 330 ? 16.565 5.500 -30.498 1.00 92.06 330 TYR A O 1
ATOM 2436 N N . ASP A 1 331 ? 14.726 4.218 -30.333 1.00 92.19 331 ASP A N 1
ATOM 2437 C CA . ASP A 1 331 ? 14.223 4.791 -29.085 1.00 92.19 331 ASP A CA 1
ATOM 2438 C C . ASP A 1 331 ? 13.480 3.716 -28.275 1.00 92.19 331 ASP A C 1
ATOM 2440 O O . ASP A 1 331 ? 12.606 3.008 -28.794 1.00 92.19 331 ASP A O 1
ATOM 2444 N N . PHE A 1 332 ? 13.829 3.579 -26.995 1.00 93.62 332 PHE A N 1
ATOM 2445 C CA . PHE A 1 332 ? 13.205 2.640 -26.069 1.00 93.62 332 PHE A CA 1
ATOM 2446 C C . PHE A 1 332 ? 12.845 3.279 -24.741 1.00 93.62 332 PHE A C 1
ATOM 2448 O O . PHE A 1 332 ? 13.669 3.919 -24.090 1.00 93.62 332 PHE A O 1
ATOM 2455 N N . ALA A 1 333 ? 11.656 2.948 -24.244 1.00 95.00 333 ALA A N 1
ATOM 2456 C CA . ALA A 1 333 ? 11.271 3.200 -22.864 1.00 95.00 333 ALA A CA 1
ATOM 2457 C C . ALA A 1 333 ? 11.634 2.001 -21.977 1.00 95.00 333 ALA A C 1
ATOM 2459 O O . ALA A 1 333 ? 11.155 0.881 -22.176 1.00 95.00 333 ALA A O 1
ATOM 2460 N N . VAL A 1 334 ? 12.441 2.243 -20.944 1.00 96.12 334 VAL A N 1
ATOM 2461 C CA . VAL A 1 334 ? 12.673 1.284 -19.863 1.00 96.12 334 VAL A CA 1
ATOM 2462 C C . VAL A 1 334 ? 11.632 1.543 -18.786 1.00 96.12 334 VAL A C 1
ATOM 2464 O O . VAL A 1 334 ? 11.650 2.565 -18.097 1.00 96.12 334 VAL A O 1
ATOM 2467 N N . ARG A 1 335 ? 10.709 0.598 -18.633 1.00 97.38 335 ARG A N 1
ATOM 2468 C CA . ARG A 1 335 ? 9.669 0.653 -17.612 1.00 97.38 335 ARG A CA 1
ATOM 2469 C C . ARG A 1 335 ? 10.152 -0.006 -16.334 1.00 97.38 335 ARG A C 1
ATOM 2471 O O . ARG A 1 335 ? 10.707 -1.106 -16.354 1.00 97.38 335 ARG A O 1
ATOM 2478 N N . ILE A 1 336 ? 9.863 0.638 -15.216 1.00 97.88 336 ILE A N 1
ATOM 2479 C CA . ILE A 1 336 ? 10.096 0.139 -13.864 1.00 97.88 336 ILE A CA 1
ATOM 2480 C C . ILE A 1 336 ? 8.766 -0.051 -13.150 1.00 97.88 336 ILE A C 1
ATOM 2482 O O . ILE A 1 336 ? 7.800 0.655 -13.433 1.00 97.88 336 ILE A O 1
ATOM 2486 N N . ALA A 1 337 ? 8.714 -1.009 -12.232 1.00 98.12 337 ALA A N 1
ATOM 2487 C CA . ALA A 1 337 ? 7.561 -1.242 -11.376 1.00 98.12 337 ALA A CA 1
ATOM 2488 C C . ALA A 1 337 ? 7.989 -1.270 -9.911 1.00 98.12 337 ALA A C 1
ATOM 2490 O O . ALA A 1 337 ? 9.038 -1.824 -9.580 1.00 98.12 337 ALA A O 1
ATOM 2491 N N . GLY A 1 338 ? 7.179 -0.685 -9.037 1.00 97.62 338 GLY A N 1
ATOM 2492 C CA . GLY A 1 338 ? 7.456 -0.628 -7.605 1.00 97.62 338 GLY A CA 1
ATOM 2493 C C . GLY A 1 338 ? 6.262 -0.112 -6.809 1.00 97.62 338 GLY A C 1
ATOM 2494 O O . GLY A 1 338 ? 5.201 0.127 -7.383 1.00 97.62 338 GLY A O 1
ATOM 2495 N N . PRO A 1 339 ? 6.384 0.022 -5.480 1.00 97.75 339 PRO A N 1
ATOM 2496 C CA . PRO A 1 339 ? 5.265 0.416 -4.633 1.00 97.75 339 PRO A CA 1
ATOM 2497 C C . PRO A 1 339 ? 4.737 1.820 -4.967 1.00 97.75 339 PRO A C 1
ATOM 2499 O O . PRO A 1 339 ? 5.492 2.790 -5.053 1.00 97.75 339 PRO A O 1
ATOM 2502 N N . ARG A 1 340 ? 3.416 1.950 -5.112 1.00 96.94 340 ARG A N 1
ATOM 2503 C CA . ARG A 1 340 ? 2.753 3.211 -5.466 1.00 96.94 340 ARG A CA 1
ATOM 2504 C C . ARG A 1 340 ? 3.057 4.316 -4.457 1.00 96.94 340 ARG A C 1
ATOM 2506 O O . ARG A 1 340 ? 2.874 4.141 -3.252 1.00 96.94 340 ARG A O 1
ATOM 2513 N N . GLY A 1 341 ? 3.441 5.491 -4.957 1.00 96.38 341 GLY A N 1
ATOM 2514 C CA . GLY A 1 341 ? 3.743 6.668 -4.133 1.00 96.38 341 GLY A CA 1
ATOM 2515 C C . GLY A 1 341 ? 5.053 6.567 -3.343 1.00 96.38 341 GLY A C 1
ATOM 2516 O O . GLY A 1 341 ? 5.271 7.359 -2.427 1.00 96.38 341 GLY A O 1
ATOM 2517 N N . VAL A 1 342 ? 5.906 5.592 -3.665 1.00 97.31 342 VAL A N 1
ATOM 2518 C CA . VAL A 1 342 ? 7.260 5.456 -3.122 1.00 97.31 342 VAL A CA 1
ATOM 2519 C C . VAL A 1 342 ? 8.253 5.845 -4.220 1.00 97.31 342 VAL A C 1
ATOM 2521 O O . VAL A 1 342 ? 8.122 5.338 -5.331 1.00 97.31 342 VAL A O 1
ATOM 2524 N N . PRO A 1 343 ? 9.234 6.725 -3.962 1.00 96.12 343 PRO A N 1
ATOM 2525 C CA . PRO A 1 343 ? 10.225 7.089 -4.971 1.00 96.12 343 PRO A CA 1
ATOM 2526 C C . PRO A 1 343 ? 11.122 5.895 -5.326 1.00 96.12 343 PRO A C 1
ATOM 2528 O O . PRO A 1 343 ? 11.462 5.084 -4.462 1.00 96.12 343 PRO A O 1
ATOM 2531 N N . HIS A 1 344 ? 11.550 5.806 -6.587 1.00 95.12 344 HIS A N 1
ATOM 2532 C CA . HIS A 1 344 ? 12.454 4.753 -7.070 1.00 95.12 344 HIS A CA 1
ATOM 2533 C C . HIS A 1 344 ? 13.939 5.018 -6.786 1.00 95.12 344 HIS A C 1
ATOM 2535 O O . HIS A 1 344 ? 14.771 4.167 -7.099 1.00 95.12 344 HIS A O 1
ATOM 2541 N N . LYS A 1 345 ? 14.270 6.158 -6.166 1.00 89.75 345 LYS A N 1
ATOM 2542 C CA . LYS A 1 345 ? 15.629 6.605 -5.820 1.00 89.75 345 LYS A CA 1
ATOM 2543 C C . LYS A 1 345 ? 15.851 6.763 -4.317 1.00 89.75 345 LYS A C 1
ATOM 2545 O O . LYS A 1 345 ? 14.868 6.991 -3.580 1.00 89.75 345 LYS A O 1
#

pLDDT: mean 88.36, std 15.31, range [40.53, 98.62]

Radius of gyration: 42.95 Å; Cα contacts (8 Å, |Δi|>4): 906; chains: 1; bounding box: 74×44×128 Å

Mean predicted aligned error: 14.49 Å

Sequence (345 aa):
MPDVTAISVSTPVTVNQPATVTVTGANPCGAVRIDFGDAQVITFPISQLPFSVNHTWATAGVKTLTALGMGNCAGTASTVVNVQPGGGLGQLCAIVDCGATPTLTAPRITAVLSVNRPEGVGAVLGKNFGLAKGSVIAALKRWDGADQPTPLEITKWTGKMIEVRWPADISGVMDQQTRLQVVTPTNAKSNEWPVVFSAALDVAVIPWEEVGPVKCGVDSNSDSCGDQWDPDDERSVFLFF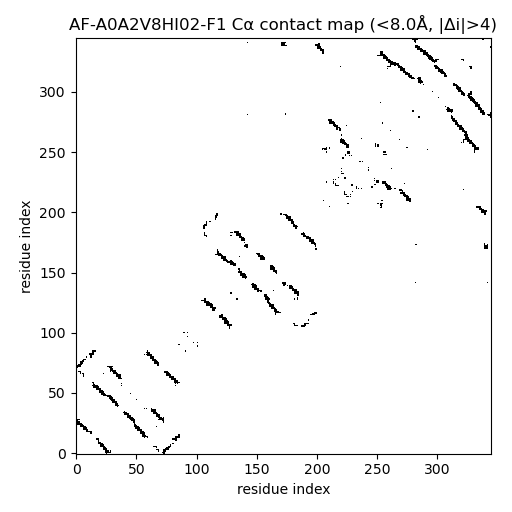GTITPWAVPCAGTICGLHYNAWAAIGDDKDTDVFVLPTLKNGWQLSSLEKLSWDTTGGSLTGPLGFVPNATQGTLTMKWMVTPNDDVSYDFAVRIAGPRGVPHK